Protein AF-A0A0D2D0H7-F1 (afdb_monomer_lite)

Radius of gyration: 19.82 Å; chains: 1; bounding box: 40×54×42 Å

Secondary structure (DSSP, 8-state):
--EEETTEEE-EEEEEEEEE----STTBTTTEEEEEEEHHHHHHHHHHHHHTT--EES-BTTEE---S-TTEEEEEEE--TTTEEEE-TTS-EEE--HHHHHHHH-SEEEEEEEEEEEEE---STTPPPPTT--EEEEEEEEEEEEEEEEE--PPPEE------SPPPGGGS--HHHHHHHHHHH-

pLDDT: mean 79.38, std 15.04, range [34.88, 94.62]

Sequence (186 aa):
VVFKYKEYESRIIKMQRCNVSYSETANYGTDYCYATLNKAIGEAIVQAGLKMDVRVTLQDPKVSGGTEYDDQWWMTINGLKGRTGIVDNNGEFEPKDLGQVMQQSKHGAVMNFDLVFSIRLTKENNKERGPTDTFNIIPECSRGAIKSINLEIEPPNVETQIPTQKAVKDDVASDELVNALNALLS

Organism: NCBI:txid215243

Foldseek 3Di:
DWDDDPPDTDQWDKFFFWKWWFDPDPCELAFKTKTKGFCVVVVVVQVVCVVVLAAADPDAPFFDDDDPDPRIDIDIEGANHQQEAAQDPVRDGDTDRRNVVCVVLVGIFTKMFTWRKDWAFDDDPPDDDDSPTYTYIYIYGPHIHTDGINDHDDGTDTPDPPPPPDDDPVNDDDPVVVVVVVVVVD

Structure (mmCIF, N/CA/C/O backbone):
data_AF-A0A0D2D0H7-F1
#
_entry.id   AF-A0A0D2D0H7-F1
#
loop_
_atom_site.group_PDB
_atom_site.id
_atom_site.type_symbol
_atom_site.label_atom_id
_atom_site.label_alt_id
_atom_site.label_comp_id
_atom_site.label_asym_id
_atom_site.label_entity_id
_atom_site.label_seq_id
_atom_site.pdbx_PDB_ins_code
_atom_site.Cartn_x
_atom_site.Cartn_y
_atom_site.Cartn_z
_atom_site.occupancy
_atom_site.B_iso_or_equiv
_atom_site.auth_seq_id
_atom_site.auth_comp_id
_atom_site.auth_asym_id
_atom_site.auth_atom_id
_atom_site.pdbx_PDB_model_num
ATOM 1 N N . VAL A 1 1 ? -0.657 -8.048 -19.355 1.00 41.44 1 VAL A N 1
ATOM 2 C CA . VAL A 1 1 ? -1.470 -9.027 -20.119 1.00 41.44 1 VAL A CA 1
ATOM 3 C C . VAL A 1 1 ? -2.797 -9.186 -19.397 1.00 41.44 1 VAL A C 1
ATOM 5 O O . VAL A 1 1 ? -2.775 -9.321 -18.183 1.00 41.44 1 VAL A O 1
ATOM 8 N N . VAL A 1 2 ? -3.924 -9.077 -20.102 1.00 47.25 2 VAL A N 1
ATOM 9 C CA . VAL A 1 2 ? -5.275 -9.105 -19.518 1.00 47.25 2 VAL A CA 1
ATOM 10 C C . VAL A 1 2 ? -6.004 -10.329 -20.057 1.00 47.25 2 VAL A C 1
ATOM 12 O O . VAL A 1 2 ? -6.070 -10.507 -21.272 1.00 47.25 2 VAL A O 1
ATOM 15 N N . PHE A 1 3 ? -6.561 -11.153 -19.171 1.00 36.69 3 PHE A N 1
ATOM 16 C CA . PHE A 1 3 ? -7.535 -12.168 -19.559 1.00 36.69 3 PHE A CA 1
ATOM 17 C C . PHE A 1 3 ? -8.913 -11.507 -19.663 1.00 36.69 3 PHE A C 1
ATOM 19 O O . PHE A 1 3 ? -9.412 -10.952 -18.682 1.00 36.69 3 PHE A O 1
ATOM 26 N N . LYS A 1 4 ? -9.508 -11.544 -20.858 1.00 36.62 4 LYS A N 1
ATOM 27 C CA . LYS A 1 4 ? -10.838 -10.997 -21.141 1.00 36.62 4 LYS A CA 1
ATOM 28 C C . LYS A 1 4 ? -11.695 -12.087 -21.777 1.00 36.62 4 LYS A C 1
ATOM 30 O O . LYS A 1 4 ? -11.333 -12.608 -22.831 1.00 36.62 4 LYS A O 1
ATOM 35 N N . TYR A 1 5 ? -12.827 -12.412 -21.160 1.00 36.91 5 TYR A N 1
ATOM 36 C CA . TYR A 1 5 ? -13.834 -13.305 -21.731 1.00 36.91 5 TYR A CA 1
ATOM 37 C C . TYR A 1 5 ? -15.221 -12.677 -21.569 1.00 36.91 5 TYR A C 1
ATOM 39 O O . TYR A 1 5 ? -15.764 -12.620 -20.469 1.00 36.91 5 TYR A O 1
ATOM 47 N N . LYS A 1 6 ? -15.793 -12.188 -22.678 1.00 59.12 6 LYS A N 1
ATOM 48 C CA . LYS A 1 6 ? -17.030 -11.385 -22.699 1.00 59.12 6 LYS A CA 1
ATOM 49 C C . LYS A 1 6 ? -16.928 -10.173 -21.754 1.00 59.12 6 LYS A C 1
ATOM 51 O O . LYS A 1 6 ? -16.041 -9.341 -21.935 1.00 59.12 6 LYS A O 1
ATOM 56 N N . GLU A 1 7 ? -17.821 -10.077 -20.778 1.00 35.38 7 GLU A N 1
ATOM 57 C CA . GLU A 1 7 ? -17.874 -9.033 -19.748 1.00 35.38 7 GLU A CA 1
ATOM 58 C C . GLU A 1 7 ? -16.968 -9.314 -18.539 1.00 35.38 7 GLU A C 1
ATOM 60 O O . GLU A 1 7 ? -16.800 -8.458 -17.674 1.00 35.38 7 GLU A O 1
ATOM 65 N N . TYR A 1 8 ? -16.334 -10.488 -18.494 1.00 34.88 8 TYR A N 1
ATOM 66 C CA . TYR A 1 8 ? -15.463 -10.884 -17.398 1.00 34.88 8 TYR A CA 1
ATOM 67 C C . TYR A 1 8 ? -14.013 -10.510 -17.700 1.00 34.88 8 TYR A C 1
ATOM 69 O O . TYR A 1 8 ? -13.362 -11.058 -18.596 1.00 34.88 8 TYR A O 1
ATOM 77 N N . GLU A 1 9 ? -13.506 -9.573 -16.910 1.00 46.84 9 GLU A N 1
ATOM 78 C CA . GLU A 1 9 ? -12.120 -9.135 -16.903 1.00 46.84 9 GLU A CA 1
ATOM 79 C C . GLU A 1 9 ? -11.576 -9.310 -15.482 1.00 46.84 9 GLU A C 1
ATOM 81 O O . GLU A 1 9 ? -11.906 -8.548 -14.577 1.00 46.84 9 GLU A O 1
ATOM 86 N N . SER A 1 10 ? -10.766 -10.346 -15.253 1.00 52.25 10 SER A N 1
ATOM 87 C CA . SER A 1 10 ? -10.130 -10.547 -13.947 1.00 52.25 10 SER A CA 1
ATOM 88 C C . SER A 1 10 ? -8.742 -9.907 -13.952 1.00 52.25 10 SER A C 1
ATOM 90 O O . SER A 1 10 ? -7.809 -10.426 -14.566 1.00 52.25 10 SER A O 1
ATOM 92 N N . ARG A 1 11 ? -8.624 -8.749 -13.285 1.00 70.50 11 ARG A N 1
ATOM 93 C CA . ARG A 1 11 ? -7.361 -8.029 -12.998 1.00 70.50 11 ARG A CA 1
ATOM 94 C C . ARG A 1 11 ? -7.008 -8.014 -11.504 1.00 70.50 11 ARG A C 1
ATOM 96 O O . ARG A 1 11 ? -6.087 -7.307 -11.103 1.00 70.50 11 ARG A O 1
ATOM 103 N N . ILE A 1 12 ? -7.768 -8.744 -10.688 1.00 83.25 12 ILE A N 1
ATOM 104 C CA . ILE A 1 12 ? -7.712 -8.661 -9.229 1.00 83.25 12 ILE A CA 1
ATOM 105 C C . ILE A 1 12 ? -6.831 -9.784 -8.682 1.00 83.25 12 ILE A C 1
ATOM 107 O O . ILE A 1 12 ? -7.108 -10.964 -8.899 1.00 83.25 12 ILE A O 1
ATOM 111 N N . ILE A 1 13 ? -5.795 -9.413 -7.938 1.00 86.88 13 ILE A N 1
ATOM 112 C CA . ILE A 1 13 ? -4.916 -10.328 -7.212 1.00 86.88 13 ILE A CA 1
ATOM 113 C C . ILE A 1 13 ? -5.252 -10.244 -5.726 1.00 86.88 13 ILE A C 1
ATOM 115 O O . ILE A 1 13 ? -5.290 -9.158 -5.148 1.00 86.88 13 ILE A O 1
ATOM 119 N N . LYS A 1 14 ? -5.483 -11.401 -5.106 1.00 89.38 14 LYS A N 1
ATOM 120 C CA . LYS A 1 14 ? -5.759 -11.492 -3.672 1.00 89.38 14 LYS A CA 1
ATOM 121 C C . LYS A 1 14 ? -4.462 -11.541 -2.880 1.00 89.38 14 LYS A C 1
ATOM 123 O O . LYS A 1 14 ? -3.634 -12.416 -3.111 1.00 89.38 14 LYS A O 1
ATOM 128 N N . MET A 1 15 ? -4.341 -10.653 -1.907 1.00 90.12 15 MET A N 1
ATOM 129 C CA . MET A 1 15 ? -3.249 -10.584 -0.947 1.00 90.12 15 MET A CA 1
ATOM 130 C C . MET A 1 15 ? -3.829 -10.826 0.440 1.00 90.12 15 MET A C 1
ATOM 132 O O . MET A 1 15 ? -4.784 -10.169 0.851 1.00 90.12 15 MET A O 1
ATOM 136 N N . GLN A 1 16 ? -3.309 -11.824 1.140 1.00 90.19 16 GLN A N 1
ATOM 137 C CA . GLN A 1 16 ? -3.828 -12.233 2.440 1.00 90.19 16 GLN A CA 1
ATOM 138 C C . GLN A 1 16 ? -2.839 -11.882 3.538 1.00 90.19 16 GLN A C 1
ATOM 140 O O . GLN A 1 16 ? -1.632 -11.946 3.321 1.00 90.19 16 GLN A O 1
ATOM 145 N N . ARG A 1 17 ? -3.374 -11.598 4.729 1.00 89.94 17 ARG A N 1
ATOM 146 C CA . ARG A 1 17 ? -2.595 -11.334 5.945 1.00 89.94 17 ARG A CA 1
ATOM 147 C C . ARG A 1 17 ? -1.585 -10.193 5.772 1.00 89.94 17 ARG A C 1
ATOM 149 O O . ARG A 1 17 ? -0.469 -10.271 6.268 1.00 89.94 17 ARG A O 1
ATOM 156 N N . CYS A 1 18 ? -1.994 -9.145 5.069 1.00 91.88 18 CYS A N 1
ATOM 157 C CA . CYS A 1 18 ? -1.211 -7.932 4.902 1.00 91.88 18 CYS A CA 1
ATOM 158 C C . CYS A 1 18 ? -1.188 -7.160 6.220 1.00 91.88 18 CYS A C 1
ATOM 160 O O . CYS A 1 18 ? -2.252 -6.832 6.754 1.00 91.88 18 CYS A O 1
ATOM 162 N N . ASN A 1 19 ? 0.005 -6.859 6.723 1.00 93.00 19 ASN A N 1
ATOM 163 C CA . ASN A 1 19 ? 0.182 -5.988 7.877 1.00 93.00 19 ASN A CA 1
ATOM 164 C C . ASN A 1 19 ? -0.002 -4.546 7.419 1.00 93.00 19 ASN A C 1
ATOM 166 O O . ASN A 1 19 ? 0.648 -4.126 6.469 1.00 93.00 19 ASN A O 1
ATOM 170 N N . VAL A 1 20 ? -0.881 -3.797 8.071 1.00 93.25 20 VAL A N 1
ATOM 171 C CA . VAL A 1 20 ? -1.136 -2.384 7.785 1.00 93.25 20 VAL A CA 1
ATOM 172 C C . VAL A 1 20 ? -0.732 -1.591 9.013 1.00 93.25 20 VAL A C 1
ATOM 174 O O . VAL A 1 20 ? -1.292 -1.799 10.090 1.00 93.25 20 VAL A O 1
ATOM 177 N N . SER A 1 21 ? 0.256 -0.712 8.871 1.00 91.75 21 SER A N 1
ATOM 178 C CA . SER A 1 21 ? 0.746 0.094 9.990 1.00 91.75 21 SER A CA 1
ATOM 179 C C . SER A 1 21 ? -0.214 1.237 10.318 1.00 91.75 21 SER A C 1
ATOM 181 O O . SER A 1 21 ? -1.065 1.613 9.508 1.00 91.75 21 SER A O 1
ATOM 183 N N . TYR A 1 22 ? -0.086 1.797 11.518 1.00 90.88 22 TYR A N 1
ATOM 184 C CA . TYR A 1 22 ? -0.728 3.063 11.863 1.00 90.88 22 TYR A CA 1
ATOM 185 C C . TYR A 1 22 ? 0.112 4.241 11.348 1.00 90.88 22 TYR A C 1
ATOM 187 O O . TYR A 1 22 ? 1.341 4.193 11.357 1.00 90.88 22 TYR A O 1
ATOM 195 N N . SER A 1 23 ? -0.549 5.315 10.917 1.00 89.12 23 SER A N 1
ATOM 196 C CA . SER A 1 23 ? 0.093 6.583 10.575 1.00 89.12 23 SER A CA 1
ATOM 197 C C . SER A 1 23 ? -0.835 7.751 10.902 1.00 89.12 23 SER A C 1
ATOM 199 O O . SER A 1 23 ? -2.052 7.651 10.753 1.00 89.12 23 SER A O 1
ATOM 201 N N . GLU A 1 24 ? -0.245 8.874 11.309 1.00 86.88 24 GLU A N 1
ATOM 202 C CA . GLU A 1 24 ? -0.943 10.138 11.599 1.00 86.88 24 GLU A CA 1
ATOM 203 C C . GLU A 1 24 ? -1.075 11.052 10.383 1.00 86.88 24 GLU A C 1
ATOM 205 O O . GLU A 1 24 ? -1.563 12.177 10.477 1.00 86.88 24 GLU A O 1
ATOM 210 N N . THR A 1 25 ? -0.631 10.576 9.224 1.00 84.88 25 THR A N 1
ATOM 211 C CA . THR A 1 25 ? -0.672 11.346 7.988 1.00 84.88 25 THR A CA 1
ATOM 212 C C . THR A 1 25 ? -2.109 11.629 7.544 1.00 84.88 25 THR A C 1
ATOM 214 O O . THR A 1 25 ? -3.021 10.813 7.695 1.00 84.88 25 THR A O 1
ATOM 217 N N . ALA A 1 26 ? -2.323 12.817 6.973 1.00 79.81 26 ALA A N 1
ATOM 218 C CA . ALA A 1 26 ? -3.625 13.199 6.442 1.00 79.81 26 ALA A CA 1
ATOM 219 C C . ALA A 1 26 ? -4.081 12.211 5.352 1.00 79.81 26 ALA A C 1
ATOM 221 O O . ALA A 1 26 ? -3.279 11.753 4.533 1.00 79.81 26 ALA A O 1
ATOM 222 N N . ASN A 1 27 ? -5.380 11.900 5.346 1.00 85.31 27 ASN A N 1
ATOM 223 C CA . ASN A 1 27 ? -6.034 10.945 4.442 1.00 85.31 27 ASN A CA 1
ATOM 224 C C . ASN A 1 27 ? -5.552 9.482 4.557 1.00 85.31 27 ASN A C 1
ATOM 226 O O . ASN A 1 27 ? -5.952 8.642 3.745 1.00 85.31 27 ASN A O 1
ATOM 230 N N . TYR A 1 28 ? -4.734 9.148 5.562 1.00 89.12 28 TYR A N 1
ATOM 231 C CA . TYR A 1 28 ? -4.328 7.772 5.837 1.00 89.12 28 TYR A CA 1
ATOM 232 C C . TYR A 1 28 ? -5.517 6.909 6.274 1.00 89.12 28 TYR A C 1
ATOM 234 O O . TYR A 1 28 ? -6.357 7.328 7.068 1.00 89.12 28 TYR A O 1
ATOM 242 N N . GLY A 1 29 ? -5.614 5.704 5.720 1.00 87.38 29 GLY A N 1
ATOM 243 C CA . GLY A 1 29 ? -6.744 4.791 5.890 1.00 87.38 29 GLY A CA 1
ATOM 244 C C . GLY A 1 29 ? -7.997 5.177 5.090 1.00 87.38 29 GLY A C 1
ATOM 245 O O . GLY A 1 29 ? -8.811 4.304 4.796 1.00 87.38 29 GLY A O 1
ATOM 246 N N . THR A 1 30 ? -8.132 6.437 4.665 1.00 89.06 30 THR A N 1
ATOM 247 C CA . THR A 1 30 ? -9.238 6.896 3.808 1.00 89.06 30 THR A CA 1
ATOM 248 C C . THR A 1 30 ? -8.881 6.824 2.326 1.00 89.06 30 THR A C 1
ATOM 250 O O . THR A 1 30 ? -9.621 6.225 1.552 1.00 89.06 30 THR A O 1
ATOM 253 N N . ASP A 1 31 ? -7.741 7.382 1.918 1.00 89.69 31 ASP A N 1
ATOM 254 C CA . ASP A 1 31 ? -7.317 7.407 0.513 1.00 89.69 31 ASP A CA 1
ATOM 255 C C . ASP A 1 31 ? -6.250 6.353 0.225 1.00 89.69 31 ASP A C 1
ATOM 257 O O . ASP A 1 31 ? -6.280 5.705 -0.826 1.00 89.69 31 ASP A O 1
ATOM 261 N N . TYR A 1 32 ? -5.324 6.159 1.163 1.00 93.75 32 TYR A N 1
ATOM 262 C CA . TYR A 1 32 ? -4.222 5.215 1.039 1.00 93.75 32 TYR A CA 1
ATOM 263 C C . TYR A 1 32 ? -3.810 4.637 2.393 1.00 93.75 32 TYR A C 1
ATOM 265 O O . TYR A 1 32 ? -4.136 5.194 3.438 1.00 93.75 32 TYR A O 1
ATOM 273 N N . CYS A 1 33 ? -3.080 3.526 2.384 1.00 93.56 33 CYS A N 1
ATOM 274 C CA . CYS A 1 33 ? -2.385 3.011 3.562 1.00 93.56 33 CYS A CA 1
ATOM 275 C C . CYS A 1 33 ? -1.036 2.407 3.174 1.00 93.56 33 CYS A C 1
ATOM 277 O O . CYS A 1 33 ? -0.788 2.147 1.996 1.00 93.56 33 CYS A O 1
ATOM 279 N N . TYR A 1 34 ? -0.178 2.157 4.159 1.00 92.69 34 TYR A N 1
ATOM 280 C CA . TYR A 1 34 ? 1.015 1.341 3.973 1.00 92.69 34 TYR A CA 1
ATOM 281 C C . TYR A 1 34 ? 0.672 -0.083 4.374 1.00 92.69 34 TYR A C 1
ATOM 283 O O . TYR A 1 34 ? 0.171 -0.304 5.476 1.00 92.69 34 TYR A O 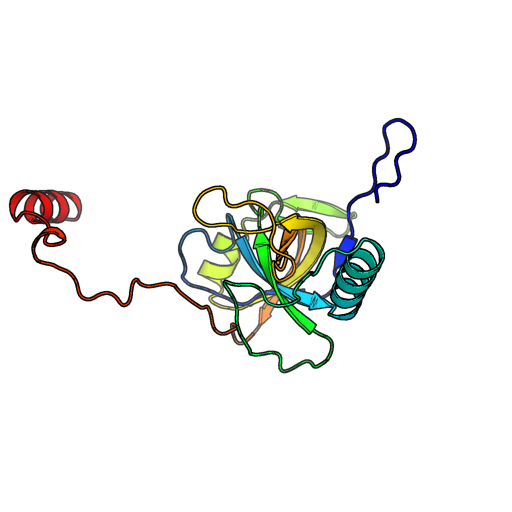1
ATOM 291 N N . ALA A 1 35 ? 0.922 -1.042 3.489 1.00 93.31 35 ALA A N 1
ATOM 292 C CA . ALA A 1 35 ? 0.675 -2.445 3.774 1.00 93.31 35 ALA A CA 1
ATOM 293 C C . ALA A 1 35 ? 1.831 -3.333 3.327 1.00 93.31 35 ALA A C 1
ATOM 295 O O . ALA A 1 35 ? 2.450 -3.083 2.286 1.00 93.31 35 ALA A O 1
ATOM 296 N N . THR A 1 36 ? 2.065 -4.413 4.070 1.00 92.38 36 THR A N 1
ATOM 297 C CA . THR A 1 36 ? 2.943 -5.473 3.603 1.00 92.38 36 THR A CA 1
ATOM 298 C C . THR A 1 36 ? 2.244 -6.345 2.572 1.00 92.38 36 THR A C 1
ATOM 300 O O . THR A 1 36 ? 1.087 -6.740 2.729 1.00 92.38 36 THR A O 1
ATOM 303 N N . LEU A 1 37 ? 2.951 -6.663 1.496 1.00 91.19 37 LEU A N 1
ATOM 304 C CA . LEU A 1 37 ? 2.484 -7.544 0.434 1.00 91.19 37 LEU A CA 1
ATOM 305 C C . LEU A 1 37 ? 3.483 -8.689 0.247 1.00 91.19 37 LEU A C 1
ATOM 307 O O . LEU A 1 37 ? 4.680 -8.517 0.460 1.00 91.19 37 LEU A O 1
ATOM 311 N N . ASN A 1 38 ? 2.993 -9.851 -0.187 1.00 89.88 38 ASN A N 1
ATOM 312 C CA . ASN A 1 38 ? 3.838 -10.994 -0.518 1.00 89.88 38 ASN A CA 1
ATOM 313 C C . ASN A 1 38 ? 4.784 -10.647 -1.682 1.00 89.88 38 ASN A C 1
ATOM 315 O O . ASN A 1 38 ? 4.341 -10.370 -2.804 1.00 89.88 38 ASN A O 1
ATOM 319 N N . LYS A 1 39 ? 6.086 -10.711 -1.406 1.00 88.38 39 LYS A N 1
ATOM 320 C CA . LYS A 1 39 ? 7.159 -10.322 -2.320 1.00 88.38 39 LYS A CA 1
ATOM 321 C C . LYS A 1 39 ? 7.213 -11.180 -3.584 1.00 88.38 39 LYS A C 1
ATOM 323 O O . LYS A 1 39 ? 7.518 -10.652 -4.650 1.00 88.38 39 LYS A O 1
ATOM 328 N N . ALA A 1 40 ? 6.825 -12.455 -3.516 1.00 89.12 40 ALA A N 1
ATOM 329 C CA . ALA A 1 40 ? 6.839 -13.357 -4.670 1.00 89.12 40 ALA A CA 1
ATOM 330 C C . ALA A 1 40 ? 5.876 -12.905 -5.785 1.00 89.12 40 ALA A C 1
ATOM 332 O O . ALA A 1 40 ? 6.183 -13.035 -6.972 1.00 89.12 40 ALA A O 1
ATOM 333 N N . ILE A 1 41 ? 4.725 -12.321 -5.425 1.00 89.25 41 ILE A N 1
ATOM 334 C CA . ILE A 1 41 ? 3.798 -11.710 -6.399 1.00 89.25 41 ILE A CA 1
ATOM 335 C C . ILE A 1 41 ? 4.480 -10.547 -7.111 1.00 89.25 41 ILE A C 1
ATOM 337 O O . ILE A 1 41 ? 4.398 -10.387 -8.328 1.00 89.25 41 ILE A O 1
ATOM 341 N N . GLY A 1 42 ? 5.188 -9.752 -6.331 1.00 87.94 42 GLY A N 1
ATOM 342 C CA . GLY A 1 42 ? 5.975 -8.644 -6.795 1.00 87.94 42 GLY A CA 1
ATOM 343 C C . GLY A 1 42 ? 7.099 -8.989 -7.761 1.00 87.94 42 GLY A C 1
ATOM 344 O O . GLY A 1 42 ? 7.211 -8.417 -8.847 1.00 87.94 42 GLY A O 1
ATOM 345 N N . GLU A 1 43 ? 7.904 -9.975 -7.387 1.00 89.31 43 GLU A N 1
ATOM 346 C CA . GLU A 1 43 ? 8.957 -10.536 -8.228 1.00 89.31 43 GLU A CA 1
ATOM 347 C C . GLU A 1 43 ? 8.377 -11.102 -9.527 1.00 89.31 43 GLU A C 1
ATOM 349 O O . GLU A 1 43 ? 8.935 -10.867 -10.599 1.00 89.31 43 GLU A O 1
ATOM 354 N N . ALA A 1 44 ? 7.212 -11.757 -9.478 1.00 89.44 44 ALA A N 1
ATOM 355 C CA . ALA A 1 44 ? 6.527 -12.220 -10.681 1.00 89.44 44 ALA A CA 1
ATOM 356 C C . ALA A 1 44 ? 6.131 -11.060 -11.618 1.00 89.44 44 ALA A C 1
ATOM 358 O O . ALA A 1 44 ? 6.281 -11.188 -12.838 1.00 89.44 44 ALA A O 1
ATOM 359 N N . ILE A 1 45 ? 5.686 -9.916 -11.076 1.00 88.12 45 ILE A N 1
ATOM 360 C CA . ILE A 1 45 ? 5.408 -8.700 -11.863 1.00 88.12 45 ILE A CA 1
ATOM 361 C C . ILE A 1 45 ? 6.694 -8.174 -12.518 1.00 88.12 45 ILE A C 1
ATOM 363 O O . ILE A 1 45 ? 6.676 -7.856 -13.709 1.00 88.12 45 ILE A O 1
ATOM 367 N N . VAL A 1 46 ? 7.819 -8.140 -11.794 1.00 88.88 46 VAL A N 1
ATOM 368 C CA . VAL A 1 46 ? 9.122 -7.740 -12.363 1.00 88.88 46 VAL A CA 1
ATOM 369 C C . VAL A 1 46 ? 9.548 -8.663 -13.485 1.00 88.88 46 VAL A C 1
ATOM 371 O O . VAL A 1 46 ? 9.896 -8.190 -14.564 1.00 88.88 46 VAL A O 1
ATOM 374 N N . GLN A 1 47 ? 9.487 -9.976 -13.267 1.00 87.44 47 GLN A N 1
ATOM 375 C CA . GLN A 1 47 ? 9.865 -10.954 -14.284 1.00 87.44 47 GLN A CA 1
ATOM 376 C C . GLN A 1 47 ? 8.981 -10.842 -15.531 1.00 87.44 47 GLN A C 1
ATOM 378 O O . GLN A 1 47 ? 9.472 -10.971 -16.653 1.00 87.44 47 GLN A O 1
ATOM 383 N N . ALA A 1 48 ? 7.685 -10.564 -15.364 1.00 86.62 48 ALA A N 1
ATOM 384 C CA . ALA A 1 48 ? 6.790 -10.290 -16.485 1.00 86.62 48 ALA A CA 1
ATOM 385 C C . ALA A 1 48 ? 7.167 -8.995 -17.227 1.00 86.62 48 ALA A C 1
ATOM 387 O O . ALA A 1 48 ? 7.167 -8.988 -18.457 1.00 86.62 48 ALA A O 1
ATOM 388 N N . GLY A 1 49 ? 7.531 -7.933 -16.500 1.00 85.31 49 GLY A N 1
ATOM 389 C CA . GLY A 1 49 ? 8.036 -6.686 -17.077 1.00 85.31 49 GLY A CA 1
ATOM 390 C C . GLY A 1 49 ? 9.315 -6.895 -17.887 1.00 85.31 49 GLY A C 1
ATOM 391 O O . GLY A 1 49 ? 9.378 -6.489 -19.046 1.00 85.31 49 GLY A O 1
ATOM 392 N N . LEU A 1 50 ? 10.297 -7.610 -17.330 1.00 86.88 50 LEU A N 1
ATOM 393 C CA . LEU A 1 50 ? 11.575 -7.895 -17.992 1.00 86.88 50 LEU A CA 1
ATOM 394 C C . LEU A 1 50 ? 11.396 -8.676 -19.300 1.00 86.88 50 LEU A C 1
ATOM 396 O O . LEU A 1 50 ? 12.041 -8.356 -20.294 1.00 86.88 50 LEU A O 1
ATOM 400 N N . LYS A 1 51 ? 10.469 -9.645 -19.342 1.00 87.94 51 LYS A N 1
ATOM 401 C CA . LYS A 1 51 ? 10.112 -10.372 -20.578 1.00 87.94 51 LYS A CA 1
ATOM 402 C C . LYS A 1 51 ? 9.543 -9.465 -21.675 1.00 87.94 51 LYS A C 1
ATOM 404 O O . LYS A 1 51 ? 9.547 -9.852 -22.839 1.00 87.94 51 LYS A O 1
ATOM 409 N N . MET A 1 52 ? 9.039 -8.291 -21.306 1.00 85.75 52 MET A N 1
ATOM 410 C CA . MET A 1 52 ? 8.510 -7.269 -22.211 1.00 85.75 52 MET A CA 1
ATOM 411 C C . MET A 1 52 ? 9.482 -6.094 -22.405 1.00 85.75 52 MET A C 1
ATOM 413 O O . MET A 1 52 ? 9.066 -5.048 -22.899 1.00 85.75 52 MET A O 1
ATOM 417 N N . ASP A 1 53 ? 10.746 -6.243 -21.992 1.00 86.00 53 ASP A N 1
ATOM 418 C CA . ASP A 1 53 ? 11.752 -5.176 -21.980 1.00 86.00 53 ASP A CA 1
ATOM 419 C C . ASP A 1 53 ? 11.280 -3.925 -21.215 1.00 86.00 53 ASP A C 1
ATOM 421 O O . ASP A 1 53 ? 11.432 -2.785 -21.650 1.00 86.00 53 ASP A O 1
ATOM 425 N N . VAL A 1 54 ? 10.642 -4.128 -20.060 1.00 85.69 54 VAL A N 1
ATOM 426 C CA . VAL A 1 54 ? 10.227 -3.076 -19.125 1.00 85.69 54 VAL A CA 1
ATOM 427 C C . VAL A 1 54 ? 10.900 -3.321 -17.781 1.00 85.69 54 VAL A C 1
ATOM 429 O O . VAL A 1 54 ? 10.680 -4.345 -17.136 1.00 85.69 54 VAL A O 1
ATOM 432 N N . ARG A 1 55 ? 11.713 -2.363 -17.328 1.00 87.19 55 ARG A N 1
ATOM 433 C CA . ARG A 1 55 ? 12.315 -2.403 -15.992 1.00 87.19 55 ARG A CA 1
ATOM 434 C C . ARG A 1 55 ? 11.273 -1.984 -14.970 1.00 87.19 55 ARG A C 1
ATOM 436 O O . ARG A 1 55 ? 10.724 -0.892 -15.072 1.00 87.19 55 ARG A O 1
ATOM 443 N N . VAL A 1 56 ? 11.009 -2.843 -13.998 1.00 86.75 56 VAL A N 1
ATOM 444 C CA . VAL A 1 56 ? 10.054 -2.596 -12.915 1.00 86.75 56 VAL A CA 1
ATOM 445 C C . VAL A 1 56 ? 10.807 -2.700 -11.592 1.00 86.75 56 VAL A C 1
ATOM 447 O O . VAL A 1 56 ? 11.629 -3.601 -11.438 1.00 86.75 56 VAL A O 1
ATOM 450 N N . THR A 1 57 ? 10.551 -1.783 -10.661 1.00 86.81 57 THR A N 1
ATOM 451 C CA . THR A 1 57 ? 11.142 -1.805 -9.315 1.00 86.81 57 THR A CA 1
ATOM 452 C C . THR A 1 57 ? 10.153 -2.315 -8.275 1.00 86.81 57 THR A C 1
ATOM 454 O O . THR A 1 57 ? 8.940 -2.152 -8.413 1.00 86.81 57 THR A O 1
ATOM 457 N N . LEU A 1 58 ? 10.709 -2.928 -7.231 1.00 85.94 58 LEU A N 1
ATOM 458 C CA . LEU A 1 58 ? 9.996 -3.362 -6.028 1.00 85.94 58 LEU A CA 1
ATOM 459 C C . LEU A 1 58 ? 9.985 -2.304 -4.934 1.00 85.94 58 LEU A C 1
ATOM 461 O O . LEU A 1 58 ? 9.369 -2.499 -3.894 1.00 85.94 58 LEU A O 1
ATOM 465 N N . GLN A 1 59 ? 10.698 -1.207 -5.159 1.00 82.00 59 GLN A N 1
ATOM 466 C CA . GLN A 1 59 ? 10.769 -0.105 -4.227 1.00 82.00 59 GLN A CA 1
ATOM 467 C C . GLN A 1 59 ? 9.563 0.807 -4.431 1.00 82.00 59 GLN A C 1
ATOM 469 O O . GLN A 1 59 ? 9.348 1.325 -5.530 1.00 82.00 59 GLN A O 1
ATOM 474 N N . ASP A 1 60 ? 8.792 1.018 -3.370 1.00 76.75 60 ASP A N 1
ATOM 475 C CA . ASP A 1 60 ? 7.833 2.110 -3.338 1.00 76.75 60 ASP A CA 1
ATOM 476 C C . ASP A 1 60 ? 8.604 3.422 -3.105 1.00 76.75 60 ASP A C 1
ATOM 478 O O . ASP A 1 60 ? 9.364 3.521 -2.144 1.00 76.75 60 ASP A O 1
ATOM 482 N N . PRO A 1 61 ? 8.440 4.451 -3.951 1.00 70.50 61 PRO A N 1
ATOM 483 C CA . PRO A 1 61 ? 9.129 5.727 -3.762 1.00 70.50 61 PRO A CA 1
ATOM 484 C C . PRO A 1 61 ? 8.720 6.468 -2.480 1.00 70.50 61 PRO A C 1
ATOM 486 O O . PRO A 1 61 ? 9.407 7.401 -2.082 1.00 70.50 61 PRO A O 1
ATOM 489 N N . LYS A 1 62 ? 7.590 6.109 -1.860 1.00 69.06 62 LYS A N 1
ATOM 490 C CA . LYS A 1 62 ? 7.104 6.723 -0.616 1.00 69.06 62 LYS A CA 1
ATOM 491 C C . LYS A 1 62 ? 7.531 5.952 0.626 1.00 69.06 62 LYS A C 1
ATOM 493 O O . LYS A 1 62 ? 7.367 6.460 1.733 1.00 69.06 62 LYS A O 1
ATOM 498 N N . VAL A 1 63 ? 8.016 4.724 0.460 1.00 71.19 63 VAL A N 1
ATOM 499 C CA . VAL A 1 63 ? 8.216 3.790 1.563 1.00 71.19 63 VAL A CA 1
ATOM 500 C C . VAL A 1 63 ? 9.537 3.057 1.375 1.00 71.19 63 VAL A C 1
ATOM 502 O O . VAL A 1 63 ? 9.681 2.253 0.454 1.00 71.19 63 VAL A O 1
ATOM 505 N N . SER A 1 64 ? 10.504 3.314 2.254 1.00 65.00 64 SER A N 1
ATOM 506 C CA . SER A 1 64 ? 11.806 2.654 2.228 1.00 65.00 64 SER A CA 1
ATOM 507 C C . SER A 1 64 ? 12.090 1.867 3.510 1.00 65.00 64 SER A C 1
ATOM 509 O O . SER A 1 64 ? 11.786 2.271 4.628 1.00 65.00 64 SER A O 1
ATOM 511 N N . GLY A 1 65 ? 12.697 0.691 3.341 1.00 58.22 65 GLY A N 1
ATOM 512 C CA . GLY A 1 65 ? 13.160 -0.152 4.443 1.00 58.22 65 GLY A CA 1
ATOM 513 C C . GLY A 1 65 ? 12.073 -0.828 5.293 1.00 58.22 65 GLY A C 1
ATOM 514 O O . GLY A 1 65 ? 10.873 -0.653 5.094 1.00 58.22 65 GLY A O 1
ATOM 515 N N . GLY A 1 66 ? 12.556 -1.636 6.244 1.00 55.81 66 GLY A N 1
ATOM 516 C CA . GLY A 1 66 ? 11.787 -2.168 7.368 1.00 55.81 66 GLY A CA 1
ATOM 517 C C . GLY A 1 66 ? 10.846 -3.322 7.041 1.00 55.81 66 GLY A C 1
ATOM 518 O O . GLY A 1 66 ? 9.650 -3.182 7.230 1.00 55.81 66 GLY A O 1
ATOM 519 N N . THR A 1 67 ? 11.336 -4.484 6.613 1.00 53.78 67 THR A N 1
ATOM 520 C CA . THR A 1 67 ? 10.560 -5.716 6.822 1.00 53.78 67 THR A CA 1
ATOM 521 C C . THR A 1 67 ? 11.332 -6.627 7.761 1.00 53.78 67 THR A C 1
ATOM 523 O O . THR A 1 67 ? 12.423 -7.074 7.433 1.00 53.78 67 THR A O 1
ATOM 526 N N . GLU A 1 68 ? 10.751 -6.938 8.921 1.00 52.91 68 GLU A N 1
ATOM 527 C CA . GLU A 1 68 ? 11.194 -8.076 9.745 1.00 52.91 68 GLU A CA 1
ATOM 528 C C . GLU A 1 68 ? 10.982 -9.423 9.022 1.00 52.91 68 GLU A C 1
ATOM 530 O O . GLU A 1 68 ? 11.466 -10.461 9.462 1.00 52.91 68 GLU A O 1
ATOM 535 N N . TYR A 1 69 ? 10.244 -9.407 7.906 1.00 63.03 69 TYR A N 1
ATOM 536 C CA . TYR A 1 69 ? 9.823 -10.572 7.141 1.00 63.03 69 TYR A CA 1
ATOM 537 C C . TYR A 1 69 ? 10.499 -10.584 5.764 1.00 63.03 69 TYR A C 1
ATOM 539 O O . TYR A 1 69 ? 10.230 -9.719 4.928 1.00 63.03 69 TYR A O 1
ATOM 547 N N . ASP A 1 70 ? 11.355 -11.577 5.516 1.00 70.44 70 ASP A N 1
ATOM 548 C CA . ASP A 1 70 ? 12.114 -11.728 4.261 1.00 70.44 70 ASP A CA 1
ATOM 549 C C . ASP A 1 70 ? 11.222 -11.921 3.015 1.00 70.44 70 ASP A C 1
ATOM 551 O O . ASP A 1 70 ? 11.632 -11.629 1.884 1.00 70.44 70 ASP A O 1
ATOM 555 N N . ASP A 1 71 ? 9.994 -12.412 3.212 1.00 82.56 71 ASP A N 1
ATOM 556 C CA . ASP A 1 71 ? 9.015 -12.746 2.172 1.00 82.56 71 ASP A CA 1
ATOM 557 C C . ASP A 1 71 ? 7.978 -11.641 1.915 1.00 82.56 71 ASP A C 1
ATOM 559 O O . ASP A 1 71 ? 7.082 -11.799 1.074 1.00 82.56 71 ASP A O 1
ATOM 563 N N . GLN A 1 72 ? 8.100 -10.508 2.604 1.00 84.38 72 GLN A N 1
ATOM 564 C CA . GLN A 1 72 ? 7.206 -9.369 2.457 1.00 84.38 72 GLN A CA 1
ATOM 565 C C . GLN A 1 72 ? 7.957 -8.144 1.947 1.00 84.38 72 GLN A C 1
ATOM 567 O O . GLN A 1 72 ? 9.171 -8.012 2.077 1.00 84.38 72 GLN A O 1
ATOM 572 N N . TRP A 1 73 ? 7.214 -7.226 1.348 1.00 87.62 73 TRP A N 1
ATOM 573 C CA . TRP A 1 73 ? 7.676 -5.867 1.096 1.00 87.62 73 TRP A CA 1
ATOM 574 C C . TRP A 1 73 ? 6.619 -4.881 1.574 1.00 87.62 73 TRP A C 1
ATOM 576 O O . TRP A 1 73 ? 5.464 -5.276 1.736 1.00 87.62 73 TRP A O 1
ATOM 586 N N . TRP A 1 74 ? 6.966 -3.610 1.746 1.00 89.12 74 TRP A N 1
ATOM 587 C CA . TRP A 1 74 ? 5.988 -2.553 2.001 1.00 89.12 74 TRP A CA 1
ATOM 588 C C . TRP A 1 74 ? 5.577 -1.843 0.721 1.00 89.12 74 TRP A C 1
ATOM 590 O O . TRP A 1 74 ? 6.418 -1.543 -0.120 1.00 89.12 74 TRP A O 1
ATOM 600 N N . MET A 1 75 ? 4.284 -1.544 0.600 1.00 90.75 75 MET A N 1
ATOM 601 C CA . MET A 1 75 ? 3.740 -0.722 -0.479 1.00 90.75 75 MET A CA 1
ATOM 602 C C . MET A 1 75 ? 2.653 0.212 0.031 1.00 90.75 75 MET A C 1
ATOM 604 O O . MET A 1 75 ? 1.880 -0.120 0.933 1.00 90.75 75 MET A O 1
ATOM 608 N N . THR A 1 76 ? 2.529 1.343 -0.644 1.00 92.69 76 THR A N 1
ATOM 609 C CA . THR A 1 76 ? 1.387 2.241 -0.555 1.00 92.69 76 THR A CA 1
ATOM 610 C C . THR A 1 76 ? 0.219 1.652 -1.342 1.00 92.69 76 THR A C 1
ATOM 612 O O . THR A 1 76 ? 0.251 1.596 -2.574 1.00 92.69 76 THR A O 1
ATOM 615 N N . ILE A 1 77 ? -0.840 1.244 -0.647 1.00 93.31 77 ILE A N 1
ATOM 616 C CA . ILE A 1 77 ? -2.098 0.808 -1.256 1.00 93.31 77 ILE A CA 1
ATOM 617 C C . ILE A 1 77 ? -2.995 2.026 -1.434 1.00 93.31 77 ILE A C 1
ATOM 619 O O . ILE A 1 77 ? -3.319 2.692 -0.457 1.00 93.31 77 ILE A O 1
ATOM 623 N N . ASN A 1 78 ? -3.415 2.310 -2.666 1.00 92.25 78 ASN A N 1
ATOM 624 C CA . ASN A 1 78 ? -4.238 3.482 -2.985 1.00 92.25 78 ASN A CA 1
ATOM 625 C C . ASN A 1 78 ? -5.721 3.116 -3.141 1.00 92.25 78 ASN A C 1
ATOM 627 O O . ASN A 1 78 ? -6.065 1.953 -3.353 1.00 92.25 78 ASN A O 1
ATOM 631 N N . GLY A 1 79 ? -6.600 4.118 -3.116 1.00 89.69 79 GLY A N 1
ATOM 632 C CA . GLY A 1 79 ? -8.014 3.966 -3.462 1.00 89.69 79 GLY A CA 1
ATOM 633 C C . GLY A 1 79 ? -8.840 3.264 -2.387 1.00 89.69 79 GLY A C 1
ATOM 634 O O . GLY A 1 79 ? -9.712 2.469 -2.719 1.00 89.69 79 GLY A O 1
ATOM 635 N N . LEU A 1 80 ? -8.570 3.515 -1.104 1.00 90.81 80 LEU A N 1
ATOM 636 C CA . LEU A 1 80 ? -9.269 2.834 -0.004 1.00 90.81 80 LEU A CA 1
ATOM 637 C C . LEU A 1 80 ? -10.707 3.321 0.227 1.00 90.81 80 LEU A C 1
ATOM 639 O O . LEU A 1 80 ? -11.514 2.588 0.802 1.00 90.81 80 LEU A O 1
ATOM 643 N N . LYS A 1 81 ? -11.043 4.532 -0.226 1.00 88.56 81 LYS A N 1
ATOM 644 C CA . LYS A 1 81 ? -12.286 5.230 0.112 1.00 88.56 81 LYS A CA 1
ATOM 645 C C . LYS A 1 81 ? -13.527 4.404 -0.228 1.00 88.56 81 LYS A C 1
ATOM 647 O O . LYS A 1 81 ? -13.827 4.168 -1.397 1.00 88.56 81 LYS A O 1
ATOM 652 N N . GLY A 1 82 ? -14.257 3.984 0.807 1.00 87.44 82 GLY A N 1
ATOM 653 C CA . GLY A 1 82 ? -15.471 3.168 0.686 1.00 87.44 82 GLY A CA 1
ATOM 654 C C . GLY A 1 82 ? -15.236 1.718 0.240 1.00 87.44 82 GLY A C 1
ATOM 655 O O . GLY A 1 82 ? -16.202 1.013 -0.038 1.00 87.44 82 GLY A O 1
ATOM 656 N N . ARG A 1 83 ? -13.978 1.265 0.154 1.00 91.12 83 ARG A N 1
ATOM 657 C CA . ARG A 1 83 ? -13.597 -0.088 -0.297 1.00 91.12 83 ARG A CA 1
ATOM 658 C C . ARG A 1 83 ? -13.057 -0.966 0.831 1.00 91.12 83 ARG A C 1
ATOM 660 O O . ARG A 1 83 ? -12.768 -2.142 0.609 1.00 91.12 83 ARG A O 1
ATOM 667 N N . THR A 1 84 ? -12.907 -0.415 2.029 1.00 93.50 84 THR A N 1
ATOM 668 C CA . THR A 1 84 ? -12.485 -1.130 3.234 1.00 93.50 84 THR A CA 1
ATOM 669 C C . THR A 1 84 ? -13.684 -1.484 4.109 1.00 93.50 84 THR A C 1
ATOM 671 O O . THR A 1 84 ? -14.715 -0.812 4.079 1.00 93.50 84 THR A O 1
ATOM 674 N N . GLY A 1 85 ? -13.595 -2.595 4.835 1.00 90.00 85 GLY A N 1
ATOM 675 C CA . GLY A 1 85 ? -14.718 -3.104 5.613 1.00 90.00 85 GLY A CA 1
ATOM 676 C C . GLY A 1 85 ? -14.433 -4.417 6.319 1.00 90.00 85 GLY A C 1
ATOM 677 O O . GLY A 1 85 ? -13.301 -4.902 6.334 1.00 90.00 85 GLY A O 1
ATOM 678 N N . ILE A 1 86 ? -15.475 -4.998 6.896 1.00 89.06 86 ILE A N 1
ATOM 679 C CA . ILE A 1 86 ? -15.458 -6.339 7.481 1.00 89.06 86 ILE A CA 1
ATOM 680 C C . ILE A 1 86 ? -16.298 -7.280 6.622 1.00 89.06 86 ILE A C 1
ATOM 682 O O . ILE A 1 86 ? -17.222 -6.854 5.937 1.00 89.06 86 ILE A O 1
ATOM 686 N N . VAL A 1 87 ? -15.949 -8.562 6.637 1.00 82.56 87 VAL A N 1
ATOM 687 C CA . VAL A 1 87 ? -16.785 -9.618 6.059 1.00 82.56 87 VAL A CA 1
ATOM 688 C C . VAL A 1 87 ? -17.416 -10.361 7.224 1.00 82.56 87 VAL A C 1
ATOM 690 O O . VAL A 1 87 ? -16.679 -10.860 8.081 1.00 82.56 87 VAL A O 1
ATOM 693 N N . ASP A 1 88 ? -18.743 -10.377 7.281 1.00 81.50 88 ASP A N 1
ATOM 694 C CA . ASP A 1 88 ? -19.491 -11.014 8.363 1.00 81.50 88 ASP A CA 1
ATOM 695 C C . ASP A 1 88 ? -19.485 -12.554 8.243 1.00 81.50 88 ASP A C 1
ATOM 697 O O . ASP A 1 88 ? -18.899 -13.139 7.327 1.00 81.50 88 ASP A O 1
ATOM 701 N N . ASN A 1 89 ? -20.147 -13.234 9.182 1.00 80.88 89 ASN A N 1
ATOM 702 C CA . ASN A 1 89 ? -20.233 -14.700 9.182 1.00 80.88 89 ASN A CA 1
ATOM 703 C C . ASN A 1 89 ? -21.062 -15.269 8.017 1.00 80.88 89 ASN A C 1
ATOM 705 O O . ASN A 1 89 ? -20.954 -16.460 7.730 1.00 80.88 89 ASN A O 1
ATOM 709 N N . ASN A 1 90 ? -21.870 -14.440 7.355 1.00 81.69 90 ASN A N 1
ATOM 710 C CA . ASN A 1 90 ? -22.644 -14.812 6.174 1.00 81.69 90 ASN A CA 1
ATOM 711 C C . ASN A 1 90 ? -21.842 -14.607 4.878 1.00 81.69 90 ASN A C 1
ATOM 713 O O . ASN A 1 90 ? -22.282 -15.032 3.812 1.00 81.69 90 ASN A O 1
ATOM 717 N N . GLY A 1 91 ? -20.655 -13.998 4.963 1.00 75.94 91 GLY A N 1
ATOM 718 C CA . GLY A 1 91 ? -19.835 -13.645 3.808 1.00 75.94 91 GLY A CA 1
ATOM 719 C C . GLY A 1 91 ? -20.184 -12.285 3.198 1.00 75.94 91 GLY A C 1
ATOM 720 O O . GLY A 1 91 ? -19.614 -11.933 2.162 1.00 75.94 91 GLY A O 1
ATOM 721 N N . GLU A 1 92 ? -21.065 -11.517 3.838 1.00 80.38 92 GLU A N 1
ATOM 722 C CA . GLU A 1 92 ? -21.479 -10.191 3.393 1.00 80.38 92 GLU A CA 1
ATOM 723 C C . GLU A 1 92 ? -20.441 -9.138 3.778 1.00 80.38 92 GLU A C 1
ATOM 725 O O . GLU A 1 92 ? -19.833 -9.184 4.851 1.00 80.38 92 GLU A O 1
ATOM 730 N N . PHE A 1 93 ? -20.216 -8.182 2.878 1.00 82.25 93 PHE A N 1
ATOM 731 C CA . PHE A 1 93 ? -19.247 -7.113 3.089 1.00 82.25 93 PHE A CA 1
ATOM 732 C C . PHE A 1 93 ? -19.925 -5.882 3.689 1.00 82.25 93 PHE A C 1
ATOM 734 O O . PHE A 1 93 ? -20.773 -5.259 3.052 1.00 82.25 93 PHE A O 1
ATOM 741 N N . GLU A 1 94 ? -19.493 -5.491 4.884 1.00 87.31 94 GLU A N 1
ATOM 742 C CA . GLU A 1 94 ? -19.937 -4.274 5.552 1.00 87.31 94 GLU A CA 1
ATOM 743 C C . GLU A 1 94 ? -18.819 -3.218 5.505 1.00 87.31 94 GLU A C 1
ATOM 745 O O . GLU A 1 94 ? -17.769 -3.409 6.135 1.00 87.31 94 GLU A O 1
ATOM 750 N N . PRO A 1 95 ? -19.009 -2.097 4.784 1.00 89.25 95 PRO A N 1
ATOM 751 C CA . PRO A 1 95 ? -18.012 -1.035 4.710 1.00 89.25 95 PRO A CA 1
ATOM 752 C C . PRO A 1 95 ? -17.689 -0.436 6.084 1.00 89.25 95 PRO A C 1
ATOM 754 O O . PRO A 1 95 ? -18.582 -0.156 6.886 1.00 89.25 95 PRO A O 1
ATOM 757 N N . LYS A 1 96 ? -16.401 -0.195 6.341 1.00 90.56 96 LYS A N 1
ATOM 758 C CA . LYS A 1 96 ? -15.884 0.474 7.543 1.00 90.56 96 LYS A CA 1
ATOM 759 C C . LYS A 1 96 ? -14.776 1.431 7.137 1.00 90.56 96 LYS A C 1
ATOM 761 O O . LYS A 1 96 ? -13.905 1.065 6.356 1.00 90.56 96 LYS A O 1
ATOM 766 N N . ASP A 1 97 ? -14.783 2.635 7.697 1.00 89.75 97 ASP A N 1
ATOM 767 C CA . ASP A 1 97 ? -13.704 3.593 7.473 1.00 89.75 97 ASP A CA 1
ATOM 768 C C . ASP A 1 97 ? -12.442 3.134 8.216 1.00 89.75 97 ASP A C 1
ATOM 770 O O . ASP A 1 97 ? -12.374 3.156 9.447 1.00 89.75 97 ASP A O 1
ATOM 774 N N . LEU A 1 98 ? -11.441 2.685 7.457 1.00 91.50 98 LEU A N 1
ATOM 775 C CA . LEU A 1 98 ? -10.177 2.218 8.019 1.00 91.50 98 LEU A CA 1
ATOM 776 C C . LEU A 1 98 ? -9.419 3.352 8.723 1.00 91.50 98 LEU A C 1
ATOM 778 O O . LEU A 1 98 ? -8.806 3.105 9.759 1.00 91.50 98 LEU A O 1
ATOM 782 N N . GLY A 1 99 ? -9.490 4.580 8.201 1.00 90.00 99 GLY A N 1
ATOM 783 C CA . GLY A 1 99 ? -8.883 5.758 8.818 1.00 90.00 99 GLY A CA 1
ATOM 784 C C . GLY A 1 99 ? -9.471 6.017 10.201 1.00 90.00 99 GLY A C 1
ATOM 785 O O . GLY A 1 99 ? -8.726 6.150 11.170 1.00 90.00 99 GLY A O 1
ATOM 786 N N . GLN A 1 100 ? -10.800 5.972 10.330 1.00 90.62 100 GLN A N 1
ATOM 787 C CA . GLN A 1 100 ? -11.467 6.105 11.630 1.00 90.62 100 GLN A CA 1
ATOM 788 C C . GLN A 1 100 ? -11.069 4.980 12.601 1.00 90.62 100 GLN A C 1
ATOM 790 O O . GLN A 1 100 ? -10.748 5.251 13.760 1.00 90.62 100 GLN A O 1
ATOM 795 N N . VAL A 1 101 ? -11.050 3.725 12.135 1.00 89.00 101 VAL A N 1
ATOM 796 C CA . VAL A 1 101 ? -10.645 2.560 12.946 1.00 89.00 101 VAL A CA 1
ATOM 797 C C . VAL A 1 101 ? -9.211 2.714 13.463 1.00 89.00 101 VAL A C 1
ATOM 799 O O . VAL A 1 101 ? -8.941 2.487 14.645 1.00 89.00 101 VAL A O 1
ATOM 802 N N . MET A 1 102 ? -8.287 3.130 12.599 1.00 88.44 102 MET A N 1
ATOM 803 C CA . MET A 1 102 ? -6.877 3.325 12.944 1.00 88.44 102 MET A CA 1
ATOM 804 C C . MET A 1 102 ? -6.658 4.533 13.853 1.00 88.44 102 MET A C 1
ATOM 806 O O . MET A 1 102 ? -5.875 4.453 14.794 1.00 88.44 102 MET A O 1
ATOM 810 N N . GLN A 1 103 ? -7.382 5.633 13.645 1.00 88.50 103 GLN A N 1
ATOM 811 C CA . GLN A 1 103 ? -7.306 6.801 14.524 1.00 88.50 103 GLN A CA 1
ATOM 812 C C . GLN A 1 103 ? -7.817 6.511 15.936 1.00 88.50 103 GLN A C 1
ATOM 814 O O . GLN A 1 103 ? -7.265 7.049 16.892 1.00 88.50 103 GLN A O 1
ATOM 819 N N . GLN A 1 104 ? -8.849 5.676 16.077 1.00 88.81 104 GLN A N 1
ATOM 820 C CA . GLN A 1 104 ? -9.377 5.288 17.386 1.00 88.81 104 GLN A CA 1
ATOM 821 C C . GLN A 1 104 ? -8.475 4.281 18.096 1.00 88.81 104 GLN A C 1
ATOM 823 O O . GLN A 1 104 ? -8.242 4.407 19.294 1.00 88.81 104 GLN A O 1
ATOM 828 N N . SER A 1 105 ? -7.971 3.286 17.363 1.00 88.38 105 SER A N 1
ATOM 829 C CA . SER A 1 105 ? -7.102 2.262 17.943 1.00 88.38 105 SER A CA 1
ATOM 830 C C . SER A 1 105 ? -5.691 2.766 18.210 1.00 88.38 105 SER A C 1
ATOM 832 O O . SER A 1 105 ? -5.092 2.318 19.177 1.00 88.38 105 SER A O 1
ATOM 834 N N . LYS A 1 106 ? -5.156 3.678 17.385 1.00 89.94 106 LYS A N 1
ATOM 835 C CA . LYS A 1 106 ? -3.738 4.087 17.379 1.00 89.94 106 LYS A CA 1
ATOM 836 C C . LYS A 1 106 ? -2.768 2.919 17.147 1.00 89.94 106 LYS A C 1
ATOM 838 O O . LYS A 1 106 ? -1.618 2.973 17.560 1.00 89.94 106 LYS A O 1
ATOM 843 N N . HIS A 1 107 ? -3.242 1.864 16.487 1.00 89.25 107 HIS A N 1
ATOM 844 C CA . HIS A 1 107 ? -2.502 0.630 16.234 1.00 89.25 107 HIS A CA 1
ATOM 845 C C . HIS A 1 107 ? -2.704 0.156 14.793 1.00 89.25 107 HIS A C 1
ATOM 847 O O . HIS A 1 107 ? -3.616 0.598 14.087 1.00 89.25 107 HIS A O 1
ATOM 853 N N . GLY A 1 108 ? -1.847 -0.767 14.362 1.00 90.06 108 GLY A N 1
ATOM 854 C CA . GLY A 1 108 ? -1.957 -1.418 13.069 1.00 90.06 108 GLY A CA 1
ATOM 855 C C . GLY A 1 108 ? -3.096 -2.440 12.998 1.00 90.06 108 GLY A C 1
ATOM 856 O O . GLY A 1 108 ? -3.759 -2.779 13.987 1.00 90.06 108 GLY A O 1
ATOM 857 N N . ALA A 1 109 ? -3.309 -2.950 11.790 1.00 92.00 109 ALA A N 1
ATOM 858 C CA . ALA A 1 109 ? -4.324 -3.942 11.468 1.00 92.00 109 ALA A CA 1
ATOM 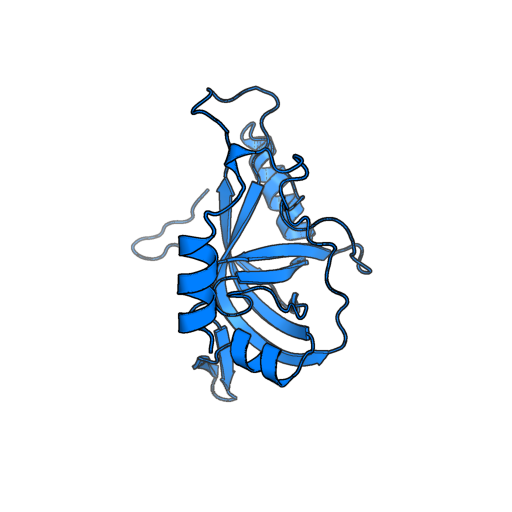859 C C . ALA A 1 109 ? -3.760 -5.029 10.548 1.00 92.00 109 ALA A C 1
ATOM 861 O O . ALA A 1 109 ? -2.824 -4.792 9.790 1.00 92.00 109 ALA A O 1
ATOM 862 N N . VAL A 1 110 ? -4.378 -6.209 10.558 1.00 92.81 110 VAL A N 1
ATOM 863 C CA . VAL A 1 110 ? -4.178 -7.206 9.498 1.00 92.81 110 VAL A CA 1
ATOM 864 C C . VAL A 1 110 ? -5.363 -7.142 8.555 1.00 92.81 110 VAL A C 1
ATOM 866 O O . VAL A 1 110 ? -6.521 -7.184 8.984 1.00 92.81 110 VAL A O 1
ATOM 869 N N . MET A 1 111 ? -5.073 -7.074 7.260 1.00 94.62 111 MET A N 1
ATOM 870 C CA . MET A 1 111 ? -6.078 -6.995 6.209 1.00 94.62 111 MET A CA 1
ATOM 871 C C . MET A 1 111 ? -5.859 -8.054 5.132 1.00 94.62 111 MET A C 1
ATOM 873 O O . MET A 1 111 ? -4.744 -8.497 4.868 1.00 94.62 111 MET A O 1
ATOM 877 N N . ASN A 1 112 ? -6.948 -8.442 4.477 1.00 93.94 112 ASN A N 1
ATOM 878 C CA . ASN A 1 112 ? -6.901 -9.135 3.197 1.00 93.94 112 ASN A CA 1
ATOM 879 C C . ASN A 1 112 ? -7.315 -8.149 2.106 1.00 93.94 112 ASN A C 1
ATOM 881 O O . ASN A 1 112 ? -8.398 -7.569 2.191 1.00 93.94 112 ASN A O 1
ATOM 885 N N . PHE A 1 113 ? -6.490 -7.985 1.080 1.00 94.06 113 PHE A N 1
ATOM 886 C CA . PHE A 1 113 ? -6.763 -7.091 -0.035 1.00 94.06 113 PHE A CA 1
ATOM 887 C C . PHE A 1 113 ? -7.055 -7.851 -1.323 1.00 94.06 113 PHE A C 1
ATOM 889 O O . PHE A 1 113 ? -6.382 -8.814 -1.672 1.00 94.06 113 PHE A O 1
ATOM 896 N N . ASP A 1 114 ? -8.021 -7.345 -2.068 1.00 92.06 114 ASP A N 1
ATOM 897 C CA . ASP A 1 114 ? -8.212 -7.605 -3.483 1.00 92.06 114 ASP A CA 1
ATOM 898 C C . ASP A 1 114 ? -7.611 -6.398 -4.222 1.00 92.06 114 ASP A C 1
ATOM 900 O O . ASP A 1 114 ? -8.138 -5.287 -4.120 1.00 92.06 114 ASP A O 1
ATOM 904 N N . LEU A 1 115 ? -6.485 -6.584 -4.914 1.00 90.88 115 LEU A N 1
ATOM 905 C CA . LEU A 1 115 ? -5.701 -5.497 -5.510 1.00 90.88 115 LEU A CA 1
ATOM 906 C C . LEU A 1 115 ? -5.689 -5.560 -7.032 1.00 90.88 115 LEU A C 1
ATOM 908 O O . LEU A 1 115 ? -5.530 -6.627 -7.624 1.00 90.88 115 LEU A O 1
ATOM 912 N N . VAL A 1 116 ? -5.759 -4.392 -7.660 1.00 90.94 116 VAL A N 1
ATOM 913 C CA . VAL A 1 116 ? -5.417 -4.207 -9.069 1.00 90.94 116 VAL A CA 1
ATOM 914 C C . VAL A 1 116 ? -4.028 -3.593 -9.135 1.00 90.94 116 VAL A C 1
ATOM 916 O O . VAL A 1 116 ? -3.778 -2.537 -8.560 1.00 90.94 116 VAL A O 1
ATOM 919 N N . PHE A 1 117 ? -3.118 -4.248 -9.849 1.00 86.94 117 PHE A N 1
ATOM 920 C CA . PHE A 1 117 ? -1.764 -3.742 -10.037 1.00 86.94 117 PHE A CA 1
ATOM 921 C C . PHE A 1 117 ? -1.638 -3.015 -11.373 1.00 86.94 117 PHE A C 1
ATOM 923 O O . PHE A 1 117 ? -2.038 -3.522 -12.424 1.00 86.94 117 PHE A O 1
ATOM 930 N N . SER A 1 118 ? -1.027 -1.837 -11.335 1.00 85.31 118 SER A N 1
ATOM 931 C CA . SER A 1 118 ? -0.546 -1.130 -12.520 1.00 85.31 118 SER A CA 1
ATOM 932 C C . SER A 1 118 ? 0.948 -0.858 -12.388 1.00 85.31 118 SER A C 1
ATOM 934 O O . SER A 1 118 ? 1.479 -0.843 -11.282 1.00 85.31 118 SER A O 1
ATOM 936 N N . ILE A 1 119 ? 1.636 -0.659 -13.510 1.00 84.69 119 ILE A N 1
ATOM 937 C CA . ILE A 1 119 ? 3.014 -0.161 -13.514 1.00 84.69 119 ILE A CA 1
ATOM 938 C C . ILE A 1 119 ? 3.012 1.240 -14.118 1.00 84.69 119 ILE A C 1
ATOM 940 O O . ILE A 1 119 ? 2.404 1.459 -15.168 1.00 84.69 119 ILE A O 1
ATOM 944 N N . ARG A 1 120 ? 3.652 2.204 -13.455 1.00 82.38 120 ARG A N 1
ATOM 945 C CA . ARG A 1 120 ? 3.744 3.586 -13.944 1.00 82.38 120 ARG A CA 1
ATOM 946 C C . ARG A 1 120 ? 5.171 4.087 -13.882 1.00 82.38 120 ARG A C 1
ATOM 948 O O . ARG A 1 120 ? 5.893 3.834 -12.927 1.00 82.38 120 ARG A O 1
ATOM 955 N N . LEU A 1 121 ? 5.550 4.838 -14.903 1.00 80.50 121 LEU A N 1
ATOM 956 C CA . LEU A 1 121 ? 6.810 5.554 -14.938 1.00 80.50 121 LEU A CA 1
ATOM 957 C C . LEU A 1 121 ? 6.544 6.999 -14.524 1.00 80.50 121 LEU A C 1
ATOM 959 O O . LEU A 1 121 ? 5.831 7.718 -15.225 1.00 80.50 121 LEU A O 1
ATOM 963 N N . THR A 1 122 ? 7.087 7.413 -13.383 1.00 66.00 122 THR A N 1
ATOM 964 C CA . THR A 1 122 ? 7.047 8.817 -12.967 1.00 66.00 122 THR A CA 1
ATOM 965 C C . THR A 1 122 ? 8.155 9.547 -13.714 1.00 66.00 122 THR A C 1
ATOM 967 O O . THR A 1 122 ? 9.330 9.277 -13.483 1.00 66.00 122 THR A O 1
ATOM 970 N N . LYS A 1 123 ? 7.795 10.438 -14.641 1.00 63.66 123 LYS A N 1
ATOM 971 C CA . LYS A 1 123 ? 8.755 11.320 -15.310 1.00 63.66 123 LYS A CA 1
ATOM 972 C C . LYS A 1 123 ? 8.512 12.755 -14.907 1.00 63.66 123 LYS A C 1
ATOM 974 O O . LYS A 1 123 ? 7.379 13.225 -14.961 1.00 63.66 123 LYS A O 1
ATOM 979 N N . GLU A 1 124 ? 9.591 13.463 -14.632 1.00 53.97 124 GLU A N 1
ATOM 980 C CA . GLU A 1 124 ? 9.587 14.915 -14.669 1.00 53.97 124 GLU A CA 1
ATOM 981 C C . GLU A 1 124 ? 9.704 15.363 -16.141 1.00 53.97 124 GLU A C 1
ATOM 983 O O . GLU A 1 124 ? 10.521 14.844 -16.906 1.00 53.97 124 GLU A O 1
ATOM 988 N N . ASN A 1 125 ? 8.864 16.316 -16.554 1.00 56.03 125 ASN A N 1
ATOM 989 C CA . ASN A 1 125 ? 9.001 17.089 -17.799 1.00 56.03 125 ASN A CA 1
ATOM 990 C C . ASN A 1 125 ? 8.838 16.349 -19.146 1.00 56.03 125 ASN A C 1
ATOM 992 O O . ASN A 1 125 ? 9.570 16.639 -20.089 1.00 56.03 125 ASN A O 1
ATOM 996 N N . ASN A 1 126 ? 7.866 15.434 -19.289 1.00 59.06 126 ASN A N 1
ATOM 997 C CA . ASN A 1 126 ? 7.474 14.838 -20.590 1.00 59.06 126 ASN A CA 1
ATOM 998 C C . ASN A 1 126 ? 8.616 14.196 -21.414 1.00 59.06 126 ASN A C 1
ATOM 1000 O O . ASN A 1 126 ? 8.484 14.007 -22.623 1.00 59.06 126 ASN A O 1
ATOM 1004 N N . LYS A 1 127 ? 9.738 13.836 -20.784 1.00 66.31 127 LYS A N 1
ATOM 1005 C CA . LYS A 1 127 ? 10.893 13.241 -21.467 1.00 66.31 127 LYS A CA 1
ATOM 1006 C C . LYS A 1 127 ? 10.517 11.904 -22.119 1.00 66.31 127 LYS A C 1
ATOM 1008 O O . LYS A 1 127 ? 9.735 11.134 -21.558 1.00 66.31 127 LYS A O 1
ATOM 1013 N N . GLU A 1 128 ? 11.086 11.573 -23.277 1.00 66.94 128 GLU A N 1
ATOM 1014 C CA . GLU A 1 128 ? 10.953 10.229 -23.862 1.00 66.94 128 GLU A CA 1
ATOM 1015 C C . GLU A 1 128 ? 11.586 9.156 -22.962 1.00 66.94 128 GLU A C 1
ATOM 1017 O O . GLU A 1 128 ? 12.349 9.458 -22.046 1.00 66.94 128 GLU A O 1
ATOM 1022 N N . ARG A 1 129 ? 11.176 7.893 -23.130 1.00 70.50 129 ARG A N 1
ATOM 1023 C CA . ARG A 1 129 ? 11.617 6.796 -22.253 1.00 70.50 129 ARG A CA 1
ATOM 1024 C C . ARG A 1 129 ? 13.096 6.508 -22.500 1.00 70.50 129 ARG A C 1
ATOM 1026 O O . ARG A 1 129 ? 13.468 6.127 -23.604 1.00 70.50 129 ARG A O 1
ATOM 1033 N N . GLY A 1 130 ? 13.907 6.645 -21.459 1.00 70.81 130 GLY A N 1
ATOM 1034 C CA . GLY A 1 130 ? 15.298 6.220 -21.456 1.00 70.81 130 GLY A CA 1
ATOM 1035 C C . GLY A 1 130 ? 15.447 4.709 -21.216 1.00 70.81 130 GLY A C 1
ATOM 1036 O O . GLY A 1 130 ? 14.576 4.080 -20.611 1.00 70.81 130 GLY A O 1
ATOM 1037 N N . PRO A 1 131 ? 16.575 4.105 -21.627 1.00 69.88 131 PRO A N 1
ATOM 1038 C CA . PRO A 1 131 ? 16.864 2.683 -21.401 1.00 69.88 131 PRO A CA 1
ATOM 1039 C C . PRO A 1 131 ? 17.071 2.324 -19.917 1.00 69.88 131 PRO A C 1
ATOM 1041 O O . PRO A 1 131 ? 17.036 1.153 -19.542 1.00 69.88 131 PRO A O 1
ATOM 1044 N N . THR A 1 132 ? 17.286 3.323 -19.059 1.00 77.62 132 THR A N 1
ATOM 1045 C CA . THR A 1 132 ? 17.463 3.174 -17.606 1.00 77.62 132 THR A CA 1
ATOM 1046 C C . THR A 1 132 ? 16.195 3.470 -16.807 1.00 77.62 132 THR A C 1
ATOM 1048 O O . THR A 1 132 ? 16.189 3.269 -15.594 1.00 77.62 132 THR A O 1
ATOM 1051 N N . ASP A 1 133 ? 15.133 3.940 -17.465 1.00 83.00 133 ASP A N 1
ATOM 1052 C CA . ASP A 1 133 ? 13.882 4.305 -16.809 1.00 83.00 133 ASP A CA 1
ATOM 1053 C C . ASP A 1 133 ? 13.231 3.073 -16.175 1.00 83.00 133 ASP A C 1
ATOM 1055 O O . ASP A 1 133 ? 13.084 2.029 -16.817 1.00 83.00 133 ASP A O 1
ATOM 1059 N N . THR A 1 134 ? 12.824 3.213 -14.914 1.00 84.38 134 THR A N 1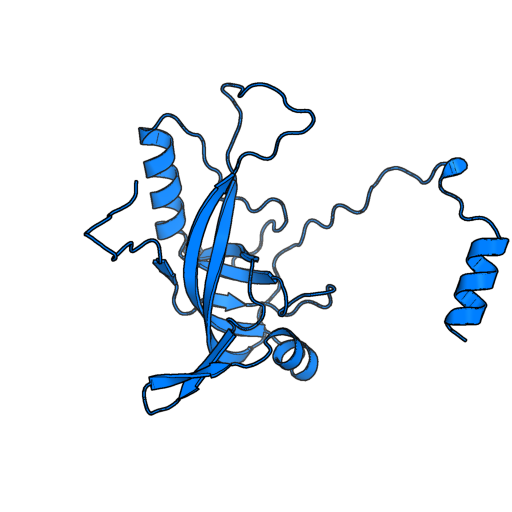
ATOM 1060 C CA . THR A 1 134 ? 12.251 2.125 -14.119 1.00 84.38 134 THR A CA 1
ATOM 1061 C C . THR A 1 134 ? 10.824 2.469 -13.711 1.00 84.38 134 THR A C 1
ATOM 1063 O O . THR A 1 134 ? 10.543 3.571 -13.247 1.00 84.38 134 THR A O 1
ATOM 1066 N N . PHE A 1 135 ? 9.908 1.530 -13.922 1.00 86.88 135 PHE A N 1
ATOM 1067 C CA . PHE A 1 135 ? 8.494 1.671 -13.608 1.00 86.88 135 PHE A CA 1
ATOM 1068 C C . PHE A 1 135 ? 8.226 1.234 -12.168 1.00 86.88 135 PHE A C 1
ATOM 1070 O O . PHE A 1 135 ? 8.703 0.189 -11.727 1.00 86.88 135 PHE A O 1
ATOM 1077 N N . ASN A 1 136 ? 7.397 2.001 -11.470 1.00 87.25 136 ASN A N 1
ATOM 1078 C CA . ASN A 1 136 ? 6.924 1.691 -10.130 1.00 87.25 136 ASN A CA 1
ATOM 1079 C C . ASN A 1 136 ? 5.660 0.838 -10.208 1.00 87.25 136 ASN A C 1
ATOM 1081 O O . ASN A 1 136 ? 4.774 1.098 -11.031 1.00 87.25 136 ASN A O 1
ATOM 1085 N N . ILE A 1 137 ? 5.562 -0.158 -9.333 1.00 89.06 137 ILE A N 1
ATOM 1086 C CA . ILE A 1 137 ? 4.334 -0.924 -9.126 1.00 89.06 137 ILE A CA 1
ATOM 1087 C C . ILE A 1 137 ? 3.378 -0.063 -8.298 1.00 89.06 137 ILE A C 1
ATOM 1089 O O . ILE A 1 137 ? 3.755 0.479 -7.267 1.00 89.06 137 ILE A O 1
ATOM 1093 N N . ILE A 1 138 ? 2.132 0.058 -8.743 1.00 88.56 138 ILE A N 1
ATOM 1094 C CA . ILE A 1 138 ? 1.082 0.800 -8.046 1.00 88.56 138 ILE A CA 1
ATOM 1095 C C . ILE A 1 138 ? -0.088 -0.149 -7.795 1.00 88.56 138 ILE A C 1
ATOM 1097 O O . ILE A 1 138 ? -0.825 -0.463 -8.741 1.00 88.56 138 ILE A O 1
ATOM 1101 N N . PRO A 1 139 ? -0.263 -0.612 -6.547 1.00 90.69 139 PRO A N 1
ATOM 1102 C CA . PRO A 1 139 ? -1.457 -1.326 -6.137 1.00 90.69 139 PRO A CA 1
ATOM 1103 C C . PRO A 1 139 ? -2.605 -0.347 -5.859 1.00 90.69 139 PRO A C 1
ATOM 1105 O O . PRO A 1 139 ? -2.463 0.648 -5.139 1.00 90.69 139 PRO A O 1
ATOM 1108 N N . GLU A 1 140 ? -3.770 -0.665 -6.411 1.00 90.81 140 GLU A N 1
ATOM 1109 C CA . GLU A 1 140 ? -5.038 -0.011 -6.108 1.00 90.81 140 GLU A CA 1
ATOM 1110 C C . GLU A 1 140 ? -5.980 -1.019 -5.447 1.00 90.81 140 GLU A C 1
ATOM 1112 O O . GLU A 1 140 ? -6.153 -2.147 -5.918 1.00 90.81 140 GLU A O 1
ATOM 1117 N N . CYS A 1 141 ? -6.588 -0.613 -4.338 1.00 92.12 141 CYS A N 1
ATOM 1118 C CA . CYS A 1 141 ? -7.542 -1.419 -3.603 1.00 92.12 141 CYS A CA 1
ATOM 1119 C C . CYS A 1 141 ? -8.834 -1.562 -4.404 1.00 92.12 141 CYS A C 1
ATOM 1121 O O . CYS A 1 141 ? -9.522 -0.578 -4.662 1.00 92.12 141 CYS A O 1
ATOM 1123 N N . SER A 1 142 ? -9.194 -2.790 -4.765 1.00 91.25 142 SER A N 1
ATOM 1124 C CA . SER A 1 142 ? -10.554 -3.114 -5.196 1.00 91.25 142 SER A CA 1
ATOM 1125 C C . SER A 1 142 ? -11.450 -3.369 -3.985 1.00 91.25 142 SER A C 1
ATOM 1127 O O . SER A 1 142 ? -12.598 -2.933 -3.980 1.00 91.25 142 SER A O 1
ATOM 1129 N N . ARG A 1 143 ? -10.933 -4.078 -2.973 1.00 92.06 143 ARG A N 1
ATOM 1130 C CA . ARG A 1 143 ? -11.604 -4.346 -1.693 1.00 92.06 143 ARG A CA 1
ATOM 1131 C C . ARG A 1 143 ? -10.572 -4.667 -0.611 1.00 92.06 143 ARG A C 1
ATOM 1133 O O . ARG A 1 143 ? -9.621 -5.395 -0.877 1.00 92.06 143 ARG A O 1
ATOM 1140 N N . GLY A 1 144 ? -10.778 -4.181 0.609 1.00 92.56 144 GLY A N 1
ATOM 1141 C CA . GLY A 1 144 ? -9.953 -4.500 1.777 1.00 92.56 144 GLY A CA 1
ATOM 1142 C C . GLY A 1 144 ? -10.800 -5.020 2.936 1.00 92.56 144 GLY A C 1
ATOM 1143 O O . GLY A 1 144 ? -11.646 -4.299 3.454 1.00 92.56 144 GLY A O 1
ATOM 1144 N N . ALA A 1 145 ? -10.572 -6.259 3.364 1.00 92.81 145 ALA A N 1
ATOM 1145 C CA . ALA A 1 145 ? -11.255 -6.864 4.503 1.00 92.81 145 ALA A CA 1
ATOM 1146 C C . ALA A 1 145 ? -10.368 -6.813 5.753 1.00 92.81 145 ALA A C 1
ATOM 1148 O O . ALA A 1 145 ? -9.297 -7.422 5.780 1.00 92.81 145 ALA A O 1
ATOM 1149 N N . ILE A 1 146 ? -10.827 -6.121 6.794 1.00 91.25 146 ILE A N 1
ATOM 1150 C CA . ILE A 1 146 ? -10.175 -6.049 8.104 1.00 91.25 146 ILE A CA 1
ATOM 1151 C C . ILE A 1 146 ? -10.328 -7.410 8.796 1.00 91.25 146 ILE A C 1
ATOM 1153 O O . ILE A 1 146 ? -11.435 -7.936 8.922 1.00 91.25 146 ILE A O 1
ATOM 1157 N N . LYS A 1 147 ? -9.208 -8.006 9.215 1.00 91.06 147 LYS A N 1
ATOM 1158 C CA . LYS A 1 147 ? -9.167 -9.313 9.895 1.00 91.06 147 LYS A CA 1
ATOM 1159 C C . LYS A 1 147 ? -8.882 -9.190 11.385 1.00 91.06 147 LYS A C 1
ATOM 1161 O O . LYS A 1 147 ? -9.445 -9.957 12.158 1.00 91.06 147 LYS A O 1
ATOM 1166 N N . SER A 1 148 ? -8.044 -8.236 11.771 1.00 86.62 148 SER A N 1
ATOM 1167 C CA . SER A 1 148 ? -7.762 -7.893 13.165 1.00 86.62 148 SER A CA 1
ATOM 1168 C C . SER A 1 148 ? -7.232 -6.465 13.256 1.00 86.62 148 SER A C 1
ATOM 1170 O O . SER A 1 148 ? -6.714 -5.932 12.276 1.00 86.62 148 SER A O 1
ATOM 1172 N N . ILE A 1 149 ? -7.362 -5.861 14.433 1.00 90.31 149 ILE A N 1
ATOM 1173 C CA . ILE A 1 149 ? -6.878 -4.516 14.782 1.00 90.31 149 ILE A CA 1
ATOM 1174 C C . ILE A 1 149 ? -6.097 -4.595 16.100 1.00 90.31 149 ILE A C 1
ATOM 1176 O O . ILE A 1 149 ? -6.028 -5.675 16.690 1.00 90.31 149 ILE A O 1
ATOM 1180 N N . ASN A 1 150 ? -5.573 -3.466 16.583 1.00 81.50 150 ASN A N 1
ATOM 1181 C CA . ASN A 1 150 ? -4.824 -3.375 17.845 1.00 81.50 150 ASN A CA 1
ATOM 1182 C C . ASN A 1 150 ? -3.527 -4.190 17.831 1.00 81.50 150 ASN A C 1
ATOM 1184 O O . ASN A 1 150 ? -3.165 -4.815 18.823 1.00 81.50 150 ASN A O 1
ATOM 1188 N N . LEU A 1 151 ? -2.850 -4.208 16.683 1.00 79.06 151 LEU A N 1
ATOM 1189 C CA . LEU A 1 151 ? -1.556 -4.858 16.541 1.00 79.06 151 LEU A CA 1
ATOM 1190 C C . LEU A 1 151 ? -0.447 -3.811 16.557 1.00 79.06 151 LEU A C 1
ATOM 1192 O O . LEU A 1 151 ? -0.523 -2.804 15.850 1.00 79.06 151 LEU A 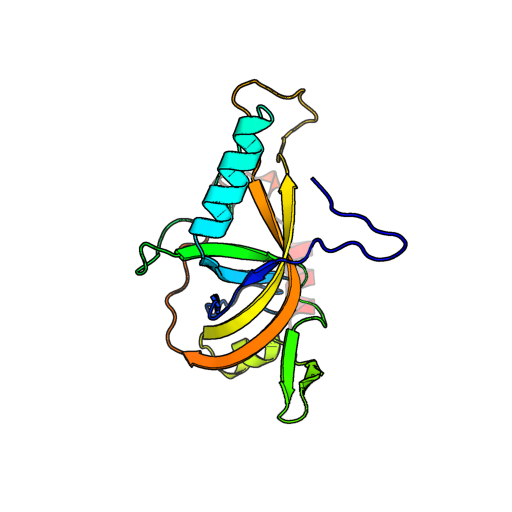O 1
ATOM 1196 N N . GLU A 1 152 ? 0.592 -4.067 17.342 1.00 84.44 152 GLU A N 1
ATOM 1197 C CA . GLU A 1 152 ? 1.852 -3.338 17.235 1.00 84.44 152 GLU A CA 1
ATOM 1198 C C . GLU A 1 152 ? 2.534 -3.772 15.935 1.00 84.44 152 GLU A C 1
ATOM 1200 O O . GLU A 1 152 ? 3.061 -4.874 15.816 1.00 84.44 152 GLU A O 1
ATOM 1205 N N . ILE A 1 153 ? 2.424 -2.921 14.919 1.00 78.94 153 ILE A N 1
ATOM 1206 C CA . ILE A 1 153 ? 3.059 -3.099 13.616 1.00 78.94 153 ILE A CA 1
ATOM 1207 C C . ILE A 1 153 ? 3.938 -1.876 13.422 1.00 78.94 153 ILE A C 1
ATOM 1209 O O . ILE A 1 153 ? 3.417 -0.765 13.281 1.00 78.94 153 ILE A O 1
ATOM 1213 N N . GLU A 1 154 ? 5.252 -2.084 13.434 1.00 79.56 154 GLU A N 1
ATOM 1214 C CA . GLU A 1 154 ? 6.204 -1.007 13.195 1.00 79.56 154 GLU A CA 1
ATOM 1215 C C . GLU A 1 154 ? 5.981 -0.442 11.780 1.00 79.56 154 GLU A C 1
ATOM 1217 O O . GLU A 1 154 ? 5.920 -1.206 10.807 1.00 79.56 154 GLU A O 1
ATOM 1222 N N . PRO A 1 155 ? 5.765 0.877 11.640 1.00 71.31 155 PRO A N 1
ATOM 1223 C CA . PRO A 1 155 ? 5.595 1.481 10.333 1.00 71.31 155 PRO A CA 1
ATOM 1224 C C . PRO A 1 155 ? 6.909 1.407 9.547 1.00 71.31 155 PRO A C 1
ATOM 1226 O O . PRO A 1 155 ? 7.988 1.501 10.131 1.00 71.31 155 PRO A O 1
ATOM 1229 N N . PRO A 1 156 ? 6.845 1.293 8.214 1.00 77.94 156 PRO A N 1
ATOM 1230 C CA . PRO A 1 156 ? 8.047 1.424 7.407 1.00 77.94 156 PRO A CA 1
ATOM 1231 C C . PRO A 1 156 ? 8.596 2.855 7.489 1.00 77.94 156 PRO A C 1
ATOM 1233 O O . PRO A 1 156 ? 7.852 3.787 7.819 1.00 77.94 156 PRO A O 1
ATOM 1236 N N . ASN A 1 157 ? 9.866 3.067 7.120 1.00 76.25 157 ASN A N 1
ATOM 1237 C CA . ASN A 1 157 ? 10.344 4.440 6.976 1.00 76.25 157 ASN A CA 1
ATOM 1238 C C . ASN A 1 157 ? 9.626 5.072 5.783 1.00 76.25 157 ASN A C 1
ATOM 1240 O O . ASN A 1 157 ? 9.675 4.577 4.657 1.00 76.25 157 ASN A O 1
ATOM 1244 N N . VAL A 1 158 ? 8.923 6.167 6.041 1.00 69.00 158 VAL A N 1
ATOM 1245 C CA . VAL A 1 158 ? 8.235 6.924 5.001 1.00 69.00 158 VAL A CA 1
ATOM 1246 C C . VAL A 1 158 ? 9.185 8.012 4.528 1.00 69.00 158 VAL A C 1
ATOM 1248 O O . VAL A 1 158 ? 9.584 8.872 5.313 1.00 69.00 158 VAL A O 1
ATOM 1251 N N . GLU A 1 159 ? 9.534 7.998 3.244 1.00 63.25 159 GLU A N 1
ATOM 1252 C CA . GLU A 1 159 ? 10.254 9.109 2.622 1.00 63.25 159 GLU A CA 1
ATOM 1253 C C . GLU A 1 159 ? 9.258 10.246 2.384 1.00 63.25 159 GLU A C 1
ATOM 1255 O O . GLU A 1 159 ? 8.692 10.420 1.304 1.00 63.25 159 GLU A O 1
ATOM 1260 N N . THR A 1 160 ? 8.995 11.034 3.426 1.00 50.47 160 THR A N 1
ATOM 1261 C CA . THR A 1 160 ? 8.373 12.340 3.247 1.00 50.47 160 THR A CA 1
ATOM 1262 C C . THR A 1 160 ? 9.375 13.213 2.502 1.00 50.47 160 THR A C 1
ATOM 1264 O O . THR A 1 160 ? 10.386 13.642 3.055 1.00 50.47 160 THR A O 1
ATOM 1267 N N . GLN A 1 161 ? 9.098 13.502 1.228 1.00 45.19 161 GLN A N 1
ATOM 1268 C CA . GLN A 1 161 ? 9.756 14.597 0.517 1.00 45.19 161 GLN A CA 1
ATOM 1269 C C . GLN A 1 161 ? 9.300 15.927 1.135 1.00 45.19 161 GLN A C 1
ATOM 1271 O O . GLN A 1 161 ? 8.520 16.673 0.550 1.00 45.19 161 GLN A O 1
ATOM 1276 N N . ILE A 1 162 ? 9.754 16.223 2.353 1.00 43.16 162 ILE A N 1
ATOM 1277 C CA . ILE A 1 162 ? 9.829 17.603 2.817 1.00 43.16 162 ILE A CA 1
ATOM 1278 C C . ILE A 1 162 ? 10.881 18.242 1.909 1.00 43.16 162 ILE A C 1
ATOM 1280 O O . ILE A 1 162 ? 12.000 17.720 1.850 1.00 43.16 162 ILE A O 1
ATOM 1284 N N . PRO A 1 163 ? 10.564 19.320 1.170 1.00 40.00 163 PRO A N 1
ATOM 1285 C CA . PRO A 1 163 ? 11.573 20.042 0.416 1.00 40.00 163 PRO A CA 1
ATOM 1286 C C . PRO A 1 163 ? 12.716 20.406 1.367 1.00 40.00 163 PRO A C 1
ATOM 1288 O O . PRO A 1 163 ? 12.544 21.182 2.301 1.00 40.00 163 PRO A O 1
ATOM 1291 N N . THR A 1 164 ? 13.886 19.805 1.166 1.00 42.25 164 THR A N 1
ATOM 1292 C CA . THR A 1 164 ? 15.091 20.099 1.957 1.00 42.25 164 THR A CA 1
ATOM 1293 C C . THR A 1 164 ? 15.776 21.383 1.487 1.00 42.25 164 THR A C 1
ATOM 1295 O O . THR A 1 164 ? 16.777 21.809 2.068 1.00 42.25 164 THR A O 1
ATOM 1298 N N . GLN A 1 165 ? 15.242 22.023 0.440 1.00 53.81 165 GLN A N 1
ATOM 1299 C CA . GLN A 1 165 ? 15.636 23.365 0.042 1.00 53.81 165 GLN A CA 1
ATOM 1300 C C . GLN A 1 165 ? 15.315 24.337 1.176 1.00 53.81 165 GLN A C 1
ATOM 1302 O O . GLN A 1 165 ? 14.190 24.409 1.663 1.00 53.81 165 GLN A O 1
ATOM 1307 N N . LYS A 1 166 ? 16.333 25.084 1.611 1.00 54.75 166 LYS A N 1
ATOM 1308 C CA . LYS A 1 166 ? 16.142 26.182 2.558 1.00 54.75 166 LYS A CA 1
ATOM 1309 C C . LYS A 1 166 ? 15.140 27.166 1.962 1.00 54.75 166 LYS A C 1
ATOM 1311 O O . LYS A 1 166 ? 15.341 27.585 0.825 1.00 54.75 166 LYS A O 1
ATOM 1316 N N . ALA A 1 167 ? 14.136 27.543 2.752 1.00 60.12 167 ALA A N 1
ATOM 1317 C CA . ALA A 1 167 ? 13.194 28.592 2.388 1.00 60.12 167 ALA A CA 1
ATOM 1318 C C . ALA A 1 167 ? 13.962 29.837 1.922 1.00 60.12 167 ALA A C 1
ATOM 1320 O O . ALA A 1 167 ? 14.886 30.307 2.602 1.00 60.12 167 ALA A O 1
ATOM 1321 N N . VAL A 1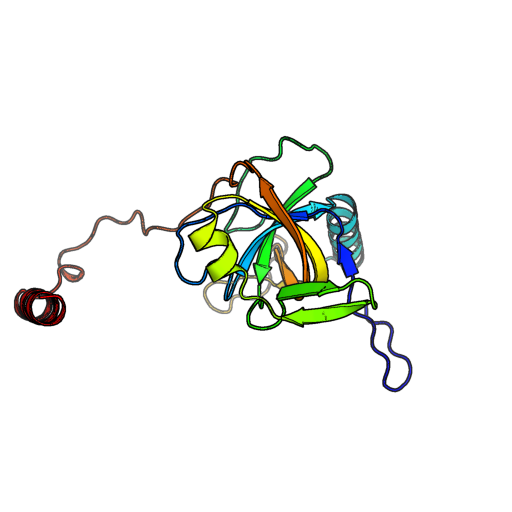 168 ? 13.612 30.335 0.744 1.00 75.00 168 VAL A N 1
ATOM 1322 C CA . VAL A 1 168 ? 14.112 31.604 0.228 1.00 75.00 168 VAL A CA 1
ATOM 1323 C C . VAL A 1 168 ? 13.188 32.731 0.675 1.00 75.00 168 VAL A C 1
ATOM 1325 O O . VAL A 1 168 ? 12.094 32.511 1.187 1.00 75.00 168 VAL A O 1
ATOM 1328 N N . LYS A 1 169 ? 13.637 33.976 0.510 1.00 72.00 169 LYS A N 1
ATOM 1329 C CA . LYS A 1 169 ? 12.882 35.157 0.949 1.00 72.00 169 LYS A CA 1
ATOM 1330 C C . LYS A 1 169 ? 11.476 35.229 0.333 1.00 72.00 169 LYS A C 1
ATOM 1332 O O . LYS A 1 169 ? 10.576 35.760 0.971 1.00 72.00 169 LYS A O 1
ATOM 1337 N N . ASP A 1 170 ? 11.301 34.662 -0.857 1.00 74.25 170 ASP A N 1
ATOM 1338 C CA . ASP A 1 170 ? 10.026 34.630 -1.576 1.00 74.25 170 ASP A CA 1
ATOM 1339 C C . ASP A 1 170 ? 9.051 33.562 -1.039 1.00 74.25 170 ASP A C 1
ATOM 1341 O O . ASP A 1 170 ? 7.861 33.630 -1.331 1.00 74.25 170 ASP A O 1
ATOM 1345 N N . ASP A 1 171 ? 9.526 32.621 -0.212 1.00 56.50 171 ASP A N 1
ATOM 1346 C CA . ASP A 1 171 ? 8.689 31.614 0.462 1.00 56.50 171 ASP A CA 1
ATOM 1347 C C . ASP A 1 171 ? 8.078 32.143 1.776 1.00 56.50 171 ASP A C 1
ATOM 1349 O O . ASP A 1 171 ? 7.256 31.472 2.406 1.00 56.50 171 ASP A O 1
ATOM 1353 N N . VAL A 1 172 ? 8.491 33.334 2.231 1.00 80.94 172 VAL A N 1
ATOM 1354 C CA . VAL A 1 172 ? 7.987 33.945 3.467 1.00 80.94 172 VAL A CA 1
ATOM 1355 C C . VAL A 1 172 ? 6.569 34.458 3.225 1.00 80.94 172 VAL A C 1
ATOM 1357 O O . VAL A 1 172 ? 6.355 35.401 2.464 1.00 80.94 172 VAL A O 1
ATOM 1360 N N . ALA A 1 173 ? 5.595 33.839 3.893 1.00 80.31 173 ALA A N 1
ATOM 1361 C CA . ALA A 1 173 ? 4.210 34.294 3.877 1.00 80.31 173 ALA A CA 1
ATOM 1362 C C . ALA A 1 173 ? 4.104 35.748 4.364 1.00 80.31 173 ALA A C 1
ATOM 1364 O O . ALA A 1 173 ? 4.809 36.153 5.288 1.00 80.31 173 ALA A O 1
ATOM 1365 N N . SER A 1 174 ? 3.206 36.530 3.760 1.00 84.69 174 SER A N 1
ATOM 1366 C CA . SER A 1 174 ? 2.958 37.895 4.224 1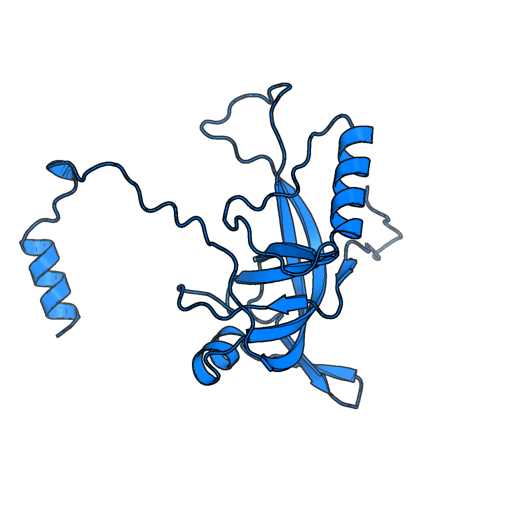.00 84.69 174 SER A CA 1
ATOM 1367 C C . SER A 1 174 ? 2.341 37.891 5.621 1.00 84.69 174 SER A C 1
ATOM 1369 O O . SER A 1 174 ? 1.530 37.023 5.957 1.00 84.69 174 SER A O 1
ATOM 1371 N N . ASP A 1 175 ? 2.668 38.909 6.418 1.00 87.19 175 ASP A N 1
ATOM 1372 C CA . ASP A 1 175 ? 2.093 39.083 7.756 1.00 87.19 175 ASP A CA 1
ATOM 1373 C C . ASP A 1 175 ? 0.557 39.158 7.707 1.00 87.19 175 ASP A C 1
ATOM 1375 O O . ASP A 1 175 ? -0.125 38.673 8.604 1.00 87.19 175 ASP A O 1
ATOM 1379 N N . GLU A 1 176 ? -0.010 39.706 6.627 1.00 86.56 176 GLU A N 1
ATOM 1380 C CA . GLU A 1 176 ? -1.457 39.725 6.386 1.00 86.56 176 GLU A CA 1
ATOM 1381 C C . GLU A 1 176 ? -2.053 38.317 6.268 1.00 86.56 176 GLU A C 1
ATOM 1383 O O . GLU A 1 176 ? -3.088 38.045 6.876 1.00 86.56 176 GLU A O 1
ATOM 1388 N N . LEU A 1 177 ? -1.397 37.406 5.540 1.00 78.00 177 LEU A N 1
ATOM 1389 C CA . LEU A 1 177 ? -1.847 36.018 5.412 1.00 78.00 177 LEU A CA 1
ATOM 1390 C C . LEU A 1 177 ? -1.724 35.271 6.745 1.00 78.00 177 LEU A C 1
ATOM 1392 O O . LEU A 1 177 ? -2.642 34.548 7.131 1.00 78.00 177 LEU A O 1
ATOM 1396 N N . VAL A 1 178 ? -0.619 35.477 7.467 1.00 85.44 178 VAL A N 1
ATOM 1397 C CA . VAL A 1 178 ? -0.394 34.869 8.788 1.00 85.44 178 VAL A CA 1
ATOM 1398 C C . VAL A 1 178 ? -1.460 35.334 9.783 1.00 85.44 178 VAL A C 1
ATOM 1400 O O . VAL A 1 178 ? -2.065 34.513 10.471 1.00 85.44 178 VAL A O 1
ATOM 1403 N N . ASN A 1 179 ? -1.754 36.633 9.820 1.00 85.19 179 ASN A N 1
ATOM 1404 C CA . ASN A 1 179 ? -2.769 37.197 10.708 1.00 85.19 179 ASN A CA 1
ATOM 1405 C C . ASN A 1 179 ? -4.188 36.741 10.340 1.00 85.19 179 ASN A C 1
ATOM 1407 O O . ASN A 1 179 ? -4.971 36.420 11.233 1.00 85.19 179 ASN A O 1
ATOM 1411 N N . ALA A 1 180 ? -4.510 36.656 9.045 1.00 79.12 180 ALA A N 1
ATOM 1412 C CA . ALA A 1 180 ? -5.801 36.151 8.581 1.00 79.12 180 ALA A CA 1
ATOM 1413 C C . ALA A 1 180 ? -6.018 34.678 8.964 1.00 79.12 180 ALA A C 1
ATOM 1415 O O . ALA A 1 180 ? -7.108 34.314 9.399 1.00 79.12 180 ALA A O 1
ATOM 1416 N N . LEU A 1 181 ? -4.982 33.841 8.847 1.00 64.94 181 LEU A N 1
ATOM 1417 C CA . LEU A 1 181 ? -5.043 32.432 9.242 1.00 64.94 181 LEU A CA 1
ATOM 1418 C C . LEU A 1 181 ? -5.145 32.264 10.759 1.00 64.94 181 LEU A C 1
ATOM 1420 O O . LEU A 1 181 ? -5.957 31.470 11.225 1.00 64.94 181 LEU A O 1
ATOM 1424 N N . ASN A 1 182 ? -4.383 33.044 11.530 1.00 78.81 182 ASN A N 1
ATOM 1425 C CA . ASN A 1 182 ? -4.463 33.021 12.990 1.00 78.81 182 ASN A CA 1
ATOM 1426 C C . ASN A 1 182 ? -5.858 33.416 13.493 1.00 78.81 182 ASN A C 1
ATOM 1428 O O . ASN A 1 182 ? -6.355 32.785 14.415 1.00 78.81 182 ASN A O 1
ATOM 1432 N N . ALA A 1 183 ? -6.503 34.401 12.858 1.00 75.88 183 ALA A N 1
ATOM 1433 C CA . ALA A 1 183 ? -7.870 34.815 13.182 1.00 75.88 183 ALA A CA 1
ATOM 1434 C C . ALA A 1 183 ? -8.946 33.790 12.767 1.00 75.88 183 ALA A C 1
ATOM 1436 O O . ALA A 1 183 ? -10.048 33.799 13.305 1.00 75.88 183 ALA A O 1
ATOM 1437 N N . LEU A 1 184 ? -8.648 32.927 11.790 1.00 63.66 184 LEU A N 1
ATOM 1438 C CA . LEU A 1 184 ? -9.527 31.844 11.328 1.00 63.66 184 LEU A CA 1
ATOM 1439 C C . LEU A 1 184 ? -9.442 30.594 12.214 1.00 63.66 184 LEU A C 1
ATOM 1441 O O . LEU A 1 184 ? -10.368 29.786 12.226 1.00 63.66 184 LEU A O 1
ATOM 1445 N N . LEU A 1 185 ? -8.311 30.420 12.898 1.00 54.72 185 LEU A N 1
ATOM 1446 C CA . LEU A 1 185 ? -8.006 29.275 13.758 1.00 54.72 185 LEU A CA 1
ATOM 1447 C C . LEU A 1 185 ? -8.186 29.580 15.257 1.00 54.72 185 LEU A C 1
ATOM 1449 O O . LEU A 1 185 ? -8.030 28.673 16.076 1.00 54.72 185 LEU A O 1
ATOM 1453 N N . SER A 1 186 ? -8.501 30.832 15.602 1.00 53.94 186 SER A N 1
ATOM 1454 C CA . SER A 1 186 ? -8.899 31.306 16.936 1.00 53.94 186 SER A CA 1
ATOM 1455 C C . SER A 1 186 ? -10.413 31.330 17.098 1.00 53.94 186 SER A C 1
ATOM 1457 O O . SER A 1 186 ? -10.894 30.905 18.171 1.00 53.94 186 SER A O 1
#